Protein AF-A0A3M0WCK4-F1 (afdb_monomer_lite)

pLDDT: mean 85.68, std 11.2, range [49.41, 98.44]

Secondary structure (DSSP, 8-state):
-EEEE-SBTTTEE-HHHHHHHHHHHHHHHHS----HHHHHHHHHHTT---HHHHHHHHHHHHHT---HHHHHHHHTTTTTSHHHHHHHHHHTT-PPPPHHHHHHHHHHHHHHHGGG-EESS-HHHHHHHHTT-SEEEEE-SS-HHHHHHHHHHTT-GGG-SEEE-GGG-SSGGGSTTSSHHHHHHHHT----S-EEEEESSHHHHHHHHHHHHHHT--EEEEE---TT-TTS--HHHHHHHHHHHHHHTTSEEEEEEE-TTT-PEEEEEEE-TTHHHHHHHHHHHHHHHHHHHHHHHHHHS-EEE-TTS--EEEHHHHHHTTTB-TTT-PBPEE--THHHHHHHHHHHHHHHHHH-

Foldseek 3Di:
DEEEEECDLTFKDLVQLLLVLLQVLLCVFQVAGDPSVLLVCLCVVQVPPDSLLSSLLSNLVSNLPDDSVVSCVVCNVQSNDSVSSVVSCVVSVHDGDDSVVSVVSSVVSSVVRLLVMDTPDDPVRLVVVLVVDLFYEYEYAADPVSVLVNCLSRLPQARHAYYHYNVNQPDPVCHFLHLNSVVVVCVVDDDDDDAEYEEADPSVVNNQVNNCVVVVDDYHYDHSDDPPRPVVDCPVVVVVNVLVVCVVLVQKDWDWDADPPPGDIDIDIDGDPVSPVVSVLVVLVVVLVSLVVVLVCLVPWWWWADPVRSHIHTPVVCVVVVQADSNPRHRTDTDDCPVVSVVSVVVSVVSVVVSD

Structure (mmCIF, N/CA/C/O backbone):
data_AF-A0A3M0WCK4-F1
#
_entry.id   AF-A0A3M0WCK4-F1
#
loop_
_atom_site.group_PDB
_atom_site.id
_atom_site.type_symbol
_atom_site.label_atom_id
_atom_site.label_alt_id
_atom_site.label_comp_id
_atom_site.label_asym_id
_atom_site.label_entity_id
_atom_site.label_seq_id
_atom_site.pdbx_PDB_ins_code
_atom_site.Cartn_x
_atom_site.Cartn_y
_atom_site.Cartn_z
_atom_site.occupancy
_atom_site.B_iso_or_equiv
_atom_site.auth_seq_id
_atom_site.auth_comp_id
_atom_site.auth_asym_id
_atom_site.auth_atom_id
_atom_site.pdbx_PDB_model_num
ATOM 1 N N . MET A 1 1 ? 16.274 1.247 -17.340 1.00 82.00 1 MET A N 1
ATOM 2 C CA . MET A 1 1 ? 15.428 1.949 -16.363 1.00 82.00 1 MET A CA 1
ATOM 3 C C . MET A 1 1 ? 14.541 0.955 -15.642 1.00 82.00 1 MET A C 1
ATOM 5 O O . MET A 1 1 ? 13.709 0.320 -16.280 1.00 82.00 1 MET A O 1
ATOM 9 N N . VAL A 1 2 ? 14.704 0.857 -14.327 1.00 88.69 2 VAL A N 1
ATOM 10 C CA . VAL A 1 2 ? 13.846 0.047 -13.447 1.00 88.69 2 VAL A CA 1
ATOM 11 C C . VAL A 1 2 ? 12.933 0.981 -12.656 1.00 88.69 2 VAL A C 1
ATOM 13 O O . VAL A 1 2 ? 13.410 2.002 -12.159 1.00 88.69 2 VAL A O 1
ATOM 16 N N . VAL A 1 3 ? 11.647 0.657 -12.541 1.00 91.38 3 VAL A N 1
ATOM 17 C CA . VAL A 1 3 ? 10.696 1.407 -11.706 1.00 91.38 3 VAL A CA 1
ATOM 18 C C . VAL A 1 3 ? 9.999 0.437 -10.764 1.00 91.38 3 VAL A C 1
ATOM 20 O O . VAL A 1 3 ? 9.323 -0.480 -11.219 1.00 91.38 3 VAL A O 1
ATOM 23 N N . ILE A 1 4 ? 10.190 0.631 -9.465 1.00 95.81 4 ILE A N 1
ATOM 24 C CA . ILE A 1 4 ? 9.637 -0.207 -8.401 1.00 95.81 4 ILE A CA 1
ATOM 25 C C . ILE A 1 4 ? 8.592 0.610 -7.646 1.00 95.81 4 ILE A C 1
ATOM 27 O O . ILE A 1 4 ? 8.831 1.782 -7.358 1.00 95.81 4 ILE A O 1
ATOM 31 N N . PHE A 1 5 ? 7.461 -0.004 -7.330 1.00 96.50 5 PHE A N 1
ATOM 32 C CA . PHE A 1 5 ? 6.362 0.615 -6.599 1.00 96.50 5 PHE A CA 1
ATOM 33 C C . PHE A 1 5 ? 6.129 -0.105 -5.270 1.00 96.50 5 PHE A C 1
ATOM 35 O O . PHE A 1 5 ? 6.167 -1.337 -5.221 1.00 96.50 5 PHE A O 1
ATOM 42 N N . ASP A 1 6 ? 5.840 0.655 -4.217 1.00 96.88 6 ASP A N 1
ATOM 43 C CA . ASP A 1 6 ? 5.017 0.139 -3.126 1.00 96.88 6 ASP A CA 1
ATOM 44 C C . ASP A 1 6 ? 3.550 0.012 -3.570 1.00 96.88 6 ASP A C 1
ATOM 46 O O . ASP A 1 6 ? 3.159 0.516 -4.625 1.00 96.88 6 ASP A O 1
ATOM 50 N N . VAL A 1 7 ? 2.732 -0.681 -2.782 1.00 95.75 7 VAL A N 1
ATOM 51 C CA . VAL A 1 7 ? 1.304 -0.867 -3.054 1.00 95.75 7 VAL A CA 1
ATOM 52 C C . VAL A 1 7 ? 0.468 0.123 -2.262 1.00 95.75 7 VAL A C 1
ATOM 54 O O . VAL A 1 7 ? -0.228 0.936 -2.870 1.00 95.75 7 VAL A O 1
ATOM 57 N N . ASP A 1 8 ? 0.552 0.076 -0.937 1.00 91.81 8 ASP A N 1
ATOM 58 C CA . ASP A 1 8 ? -0.313 0.862 -0.059 1.00 91.81 8 ASP A CA 1
ATOM 59 C C . ASP A 1 8 ? 0.096 2.326 -0.091 1.00 91.81 8 ASP A C 1
ATOM 61 O O . ASP A 1 8 ? 1.276 2.642 -0.032 1.00 91.81 8 ASP A O 1
ATOM 65 N N . GLY A 1 9 ? -0.868 3.225 -0.301 1.00 82.12 9 GLY A N 1
ATOM 66 C CA . GLY A 1 9 ? -0.590 4.660 -0.416 1.00 82.12 9 GLY A CA 1
ATOM 67 C C . GLY A 1 9 ? 0.135 5.069 -1.707 1.00 82.12 9 GLY A C 1
ATOM 68 O O . GLY A 1 9 ? 0.352 6.261 -1.929 1.00 82.12 9 GLY A O 1
ATOM 69 N N . VAL A 1 10 ? 0.462 4.111 -2.587 1.00 87.19 10 VAL A N 1
ATOM 70 C CA . VAL A 1 10 ? 1.155 4.352 -3.861 1.00 87.19 10 VAL A CA 1
ATOM 71 C C . VAL A 1 10 ? 0.363 3.844 -5.060 1.00 87.19 10 VAL A C 1
ATOM 73 O O . VAL A 1 10 ? -0.026 4.647 -5.902 1.00 87.19 10 VAL A O 1
ATOM 76 N N . LEU A 1 11 ? 0.138 2.534 -5.183 1.00 87.12 11 LEU A N 1
ATOM 77 C CA . LEU A 1 11 ? -0.682 1.960 -6.259 1.00 87.12 11 LEU A CA 1
ATOM 78 C C . LEU A 1 11 ? -2.160 1.925 -5.879 1.00 87.12 11 LEU A C 1
ATOM 80 O O . LEU A 1 11 ? -3.017 2.119 -6.746 1.00 87.12 11 LEU A O 1
ATOM 84 N N . ILE A 1 12 ? -2.443 1.679 -4.600 1.00 91.56 12 ILE A N 1
ATOM 85 C CA . ILE A 1 12 ? -3.778 1.441 -4.067 1.00 91.56 12 ILE A CA 1
ATOM 86 C C . ILE A 1 12 ? -3.986 2.293 -2.813 1.00 91.56 12 ILE A C 1
ATOM 88 O O . ILE A 1 12 ? -3.174 2.283 -1.888 1.00 91.56 12 ILE A O 1
ATOM 92 N N . ASP A 1 13 ? -5.097 3.023 -2.782 1.00 84.62 13 ASP A N 1
ATOM 93 C CA . ASP A 1 13 ? -5.613 3.660 -1.578 1.00 84.62 13 ASP A CA 1
ATOM 94 C C . ASP A 1 13 ? -6.397 2.624 -0.764 1.00 84.62 13 ASP A C 1
ATOM 96 O O . ASP A 1 13 ? -7.466 2.156 -1.166 1.00 84.62 13 ASP A O 1
ATOM 100 N N . VAL A 1 14 ? -5.830 2.275 0.391 1.00 88.56 14 VAL A N 1
ATOM 101 C CA . VAL A 1 14 ? -6.376 1.305 1.349 1.00 88.56 14 VAL A CA 1
ATOM 102 C C . VAL A 1 14 ? -7.175 1.935 2.474 1.00 88.56 14 VAL A C 1
ATOM 104 O O . VAL A 1 14 ? -7.748 1.230 3.298 1.00 88.56 14 VAL A O 1
ATOM 107 N N . SER A 1 15 ? -7.240 3.263 2.548 1.00 84.31 15 SER A N 1
ATOM 108 C CA . SER A 1 15 ? -7.822 3.959 3.699 1.00 84.31 15 SER A CA 1
ATOM 109 C C . SER A 1 15 ? -9.234 3.458 4.021 1.00 84.31 15 SER A C 1
ATOM 111 O O . SER A 1 15 ? -9.560 3.159 5.169 1.00 84.31 15 SER A O 1
ATOM 113 N N . LYS A 1 16 ? -10.061 3.253 2.991 1.00 86.25 16 LYS A N 1
ATOM 114 C CA . LYS A 1 16 ? -11.429 2.748 3.136 1.00 86.25 16 LYS A CA 1
ATOM 115 C C . LYS A 1 16 ? -11.480 1.328 3.709 1.00 86.25 16 LYS A C 1
ATOM 117 O O . LYS A 1 16 ? -12.355 1.072 4.534 1.00 86.25 16 LYS A O 1
ATOM 122 N N . SER A 1 17 ? -10.585 0.412 3.335 1.00 91.94 17 SER A N 1
ATOM 123 C CA . SER A 1 17 ? -10.645 -0.957 3.868 1.00 91.94 17 SER A CA 1
ATOM 124 C C . SER A 1 17 ? -10.420 -0.977 5.384 1.00 91.94 17 SER A C 1
ATOM 126 O O . SER A 1 17 ? -11.185 -1.626 6.102 1.00 91.94 17 SER A O 1
ATOM 128 N N . TYR A 1 18 ? -9.501 -0.159 5.897 1.00 91.25 18 TYR A N 1
ATOM 129 C CA . TYR A 1 18 ? -9.287 0.014 7.339 1.00 91.25 18 TYR A CA 1
ATOM 130 C C . TYR A 1 18 ? -10.408 0.802 8.030 1.00 91.25 18 TYR A C 1
ATOM 132 O O . TYR A 1 18 ? -10.951 0.348 9.038 1.00 91.25 18 TYR A O 1
ATOM 140 N N . HIS A 1 19 ? -10.822 1.945 7.474 1.00 93.56 19 HIS A N 1
ATOM 141 C CA . HIS A 1 19 ? -11.833 2.812 8.090 1.00 93.56 19 HIS A CA 1
ATOM 142 C C . HIS A 1 19 ? -13.159 2.075 8.330 1.00 93.56 19 HIS A C 1
ATOM 144 O O . HIS A 1 19 ? -13.710 2.113 9.430 1.00 93.56 19 HIS A O 1
ATOM 150 N N . TYR A 1 20 ? -13.663 1.354 7.325 1.00 96.25 20 TYR A N 1
ATOM 151 C CA . TYR A 1 20 ? -14.909 0.600 7.476 1.00 96.25 20 TYR A CA 1
ATOM 152 C C . TYR A 1 20 ? -14.757 -0.602 8.422 1.00 96.25 20 TYR A C 1
ATOM 154 O O . TYR A 1 20 ? -15.718 -0.966 9.102 1.00 96.25 20 TYR A O 1
ATOM 162 N N . SER A 1 21 ? -13.558 -1.184 8.523 1.00 97.81 21 SER A N 1
ATOM 163 C CA . SER A 1 21 ? -13.271 -2.267 9.473 1.00 97.81 21 SER A CA 1
ATOM 164 C C . SER A 1 21 ? -13.287 -1.783 10.921 1.00 97.81 21 SER A C 1
ATOM 166 O O . SER A 1 21 ? -13.836 -2.480 11.774 1.00 97.81 21 SER A O 1
ATOM 168 N N . ILE A 1 22 ? -12.798 -0.565 11.192 1.00 97.94 22 ILE A N 1
ATOM 169 C CA . ILE A 1 22 ? -12.947 0.084 12.505 1.00 97.94 22 ILE A CA 1
ATOM 170 C C . ILE A 1 22 ? -14.434 0.210 12.853 1.00 97.94 22 ILE A C 1
ATOM 172 O O . ILE A 1 22 ? -14.857 -0.231 13.920 1.00 97.94 22 ILE A O 1
ATOM 176 N N . GLY A 1 23 ? -15.243 0.768 11.946 1.00 97.62 23 GLY A N 1
ATOM 177 C CA . GLY A 1 23 ? -16.680 0.962 12.173 1.00 97.62 23 GLY A CA 1
ATOM 178 C C . GLY A 1 23 ? -17.420 -0.338 12.502 1.00 97.62 23 GLY A C 1
ATOM 179 O O . GLY A 1 23 ? -18.147 -0.407 13.496 1.00 97.62 23 GLY A O 1
ATOM 180 N N . ASP A 1 24 ? -17.184 -1.391 11.716 1.00 98.12 24 ASP A N 1
ATOM 181 C CA . ASP A 1 24 ? -17.800 -2.702 11.942 1.00 98.12 24 ASP A CA 1
ATOM 182 C C . ASP A 1 24 ? -17.344 -3.339 13.262 1.00 98.12 24 ASP A C 1
ATOM 184 O O . ASP A 1 24 ? -18.158 -3.921 13.983 1.00 98.12 24 ASP A O 1
ATOM 188 N N . THR A 1 25 ? -16.058 -3.214 13.598 1.00 98.38 25 THR A N 1
ATOM 189 C CA . THR A 1 25 ? -15.474 -3.750 14.839 1.00 98.38 25 THR A CA 1
ATOM 190 C C . THR A 1 25 ? -16.055 -3.048 16.061 1.00 98.38 25 THR A C 1
ATOM 192 O O . THR A 1 25 ? -16.521 -3.704 16.996 1.00 98.38 25 THR A O 1
ATOM 195 N N . VAL A 1 26 ? -16.138 -1.716 16.026 1.00 98.31 26 VAL A N 1
ATOM 196 C CA . VAL A 1 26 ? -16.772 -0.926 17.087 1.00 98.31 26 VAL A CA 1
ATOM 197 C C . VAL A 1 26 ? -18.231 -1.332 17.253 1.00 98.31 26 VAL A C 1
ATOM 199 O O . VAL A 1 26 ? -18.652 -1.620 18.373 1.00 98.31 26 VAL A O 1
ATOM 202 N N . LYS A 1 27 ? -18.998 -1.437 16.162 1.00 98.25 27 LYS A N 1
ATOM 203 C CA . LYS A 1 27 ? -20.405 -1.862 16.210 1.00 98.25 27 LYS A CA 1
ATOM 204 C C . LYS A 1 27 ? -20.564 -3.261 16.808 1.00 98.25 27 LYS A C 1
ATOM 206 O O . LYS A 1 27 ? -21.444 -3.469 17.642 1.00 98.25 27 LYS A O 1
ATOM 211 N N . LYS A 1 28 ? -19.706 -4.210 16.423 1.00 98.12 28 LYS A N 1
ATOM 212 C CA . LYS A 1 28 ? -19.748 -5.601 16.897 1.00 98.12 28 LYS A CA 1
ATOM 213 C C . LYS A 1 28 ? -19.536 -5.719 18.406 1.00 98.12 28 LYS A C 1
ATOM 215 O O . LYS A 1 28 ? -20.296 -6.436 19.052 1.00 98.12 28 LYS A O 1
ATOM 220 N N . PHE A 1 29 ? -18.524 -5.046 18.952 1.00 98.00 29 PHE A N 1
ATOM 221 C CA . PHE A 1 29 ? -18.119 -5.218 20.354 1.00 98.00 29 PHE A CA 1
ATOM 222 C C . PHE A 1 29 ? -18.735 -4.199 21.318 1.00 98.00 29 PHE A C 1
ATOM 224 O O . PHE A 1 29 ? -18.802 -4.450 22.523 1.00 98.00 29 PHE A O 1
ATOM 231 N N . SER A 1 30 ? -19.220 -3.061 20.816 1.00 96.81 30 SER A N 1
ATOM 232 C CA . SER A 1 30 ? -19.989 -2.111 21.628 1.00 96.81 30 SER A CA 1
ATOM 233 C C . SER A 1 30 ? -21.496 -2.359 21.601 1.00 96.81 30 SER A C 1
ATOM 235 O O . SER A 1 30 ? -22.183 -1.955 22.533 1.00 96.81 30 SER A O 1
ATOM 237 N N . GLY A 1 31 ? -22.015 -2.996 20.544 1.00 96.75 31 GLY A N 1
ATOM 238 C CA . GLY A 1 31 ? -23.452 -3.075 20.276 1.00 96.75 31 GLY A CA 1
ATOM 239 C C . GLY A 1 31 ? -24.066 -1.748 19.810 1.00 96.75 31 GLY A C 1
ATOM 240 O O . GLY A 1 31 ? -25.273 -1.684 19.585 1.00 96.75 31 GLY A O 1
ATOM 241 N N . VAL A 1 32 ? -23.255 -0.697 19.649 1.00 94.69 32 VAL A N 1
ATOM 242 C CA . VAL A 1 32 ? -23.682 0.657 19.289 1.00 94.69 32 VAL A CA 1
ATOM 243 C C . VAL A 1 32 ? -23.036 1.053 17.968 1.00 94.69 32 VAL A C 1
ATOM 245 O O . VAL A 1 32 ? -21.822 0.979 17.789 1.00 94.69 32 VAL A O 1
ATOM 248 N N . GLU A 1 33 ? -23.854 1.502 17.024 1.00 95.44 33 GLU A N 1
ATOM 249 C CA . GLU A 1 33 ? -23.369 2.059 15.766 1.00 95.44 33 GLU A CA 1
ATOM 250 C C . GLU A 1 33 ? -23.035 3.542 15.954 1.00 95.44 33 GLU A C 1
ATOM 252 O O . GLU A 1 33 ? -23.889 4.341 16.340 1.00 95.44 33 GLU A O 1
ATOM 257 N N . LYS A 1 34 ? -21.773 3.899 15.706 1.00 95.62 34 LYS A N 1
ATOM 258 C CA . LYS A 1 34 ? -21.278 5.279 15.741 1.00 95.62 34 LYS A CA 1
ATOM 259 C C . LYS A 1 34 ? -20.985 5.774 14.324 1.00 95.62 34 LYS A C 1
ATOM 261 O O . LYS A 1 34 ? -20.556 4.966 13.497 1.00 95.62 34 LYS A O 1
ATOM 266 N N . PRO A 1 35 ? -21.186 7.072 14.029 1.00 97.00 35 PRO A N 1
ATOM 267 C CA . PRO A 1 35 ? -20.793 7.638 12.746 1.00 97.00 35 PRO A CA 1
ATOM 268 C C . PRO A 1 35 ? -19.305 7.409 12.483 1.00 97.00 35 PRO A C 1
ATOM 270 O O . PRO A 1 35 ? -18.464 7.628 13.359 1.00 97.00 35 PRO A O 1
ATOM 273 N N . LEU A 1 36 ? -18.975 6.983 11.264 1.00 93.75 36 LEU A N 1
ATOM 274 C CA . LEU A 1 36 ? -17.595 6.677 10.898 1.00 93.75 36 LEU A CA 1
ATOM 275 C C . LEU A 1 36 ? -16.694 7.914 11.024 1.00 93.75 36 LEU A C 1
ATOM 277 O O . LEU A 1 36 ? -15.552 7.784 11.456 1.00 93.75 36 LEU A O 1
ATOM 281 N N . GLU A 1 37 ? -17.205 9.113 10.724 1.00 94.00 37 GLU A N 1
ATOM 282 C CA . GLU A 1 37 ? -16.426 10.348 10.864 1.00 94.00 37 GLU A CA 1
ATOM 283 C C . GLU A 1 37 ? -15.972 10.598 12.308 1.00 94.00 37 GLU A C 1
ATOM 285 O O . GLU A 1 37 ? -14.848 11.047 12.515 1.00 94.00 37 GLU A O 1
ATOM 290 N N . GLU A 1 38 ? -16.794 10.264 13.308 1.00 97.44 38 GLU A N 1
ATOM 291 C CA . GLU A 1 38 ? -16.437 10.437 14.722 1.00 97.44 38 GLU A CA 1
ATOM 292 C C . GLU A 1 38 ? -15.334 9.457 15.146 1.00 97.44 38 GLU A C 1
ATOM 294 O O . GLU A 1 38 ? -14.394 9.832 15.846 1.00 97.44 38 GLU A O 1
ATOM 299 N N . LEU A 1 39 ? -15.414 8.202 14.690 1.00 97.19 39 LEU A N 1
ATOM 300 C CA . LEU A 1 39 ? -14.396 7.184 14.974 1.00 97.19 39 LEU A CA 1
ATOM 301 C C . LEU A 1 39 ? -13.047 7.551 14.344 1.00 97.19 39 LEU A C 1
ATOM 303 O O . LEU A 1 39 ? -11.997 7.425 14.978 1.00 97.19 39 LEU A O 1
ATOM 307 N N . LEU A 1 40 ? -13.079 8.052 13.109 1.00 91.69 40 LEU A N 1
ATOM 308 C CA . LEU A 1 40 ? -11.886 8.526 12.417 1.00 91.69 40 LEU A CA 1
ATOM 309 C C . LEU A 1 40 ? -11.327 9.804 13.051 1.00 91.69 40 LEU A C 1
ATOM 311 O O . LEU A 1 40 ? -10.111 9.927 13.188 1.00 91.69 40 LEU A O 1
ATOM 315 N N . ASP A 1 41 ? -12.181 10.723 13.504 1.00 93.81 41 ASP A N 1
ATOM 316 C CA . ASP A 1 41 ? -11.747 11.910 14.241 1.00 93.81 41 ASP A CA 1
ATOM 317 C C . ASP A 1 41 ? -10.995 11.539 15.528 1.00 93.81 41 ASP A C 1
ATOM 319 O O . ASP A 1 41 ? -9.960 12.142 15.814 1.00 93.81 41 ASP A O 1
ATOM 323 N N . ILE A 1 42 ? -11.441 10.511 16.261 1.00 95.06 42 ILE A N 1
ATOM 324 C CA . ILE A 1 42 ? -10.717 9.975 17.426 1.00 95.06 42 ILE A CA 1
ATOM 325 C C . ILE A 1 42 ? -9.344 9.442 17.002 1.00 95.06 42 ILE A C 1
ATOM 327 O O . ILE A 1 42 ? -8.331 9.859 17.571 1.00 95.06 42 ILE A O 1
ATOM 331 N N . LYS A 1 43 ? -9.291 8.569 15.984 1.00 92.75 43 LYS A N 1
ATOM 332 C CA . LYS A 1 43 ? -8.033 7.999 15.471 1.00 92.75 43 LYS A CA 1
ATOM 333 C C . LYS A 1 43 ? -7.030 9.096 15.103 1.00 92.75 43 LYS A C 1
ATOM 335 O O . LYS A 1 43 ? -5.891 9.077 15.574 1.00 92.75 43 LYS A O 1
ATOM 340 N N . PHE A 1 44 ? -7.450 10.063 14.289 1.00 87.56 44 PHE A N 1
ATOM 341 C CA . PHE A 1 44 ? -6.561 11.098 13.763 1.00 87.56 44 PHE A CA 1
ATOM 342 C C . PHE A 1 44 ? -6.206 12.164 14.800 1.00 87.56 44 PHE A C 1
ATOM 344 O O . PHE A 1 44 ? -5.045 12.559 14.886 1.00 87.56 44 PHE A O 1
ATOM 351 N N . SER A 1 45 ? -7.156 12.598 15.633 1.00 88.81 45 SER A N 1
ATOM 352 C CA . SER A 1 45 ? -6.896 13.621 16.659 1.00 88.81 45 SER A CA 1
ATOM 353 C C . SER A 1 45 ? -5.895 13.165 17.716 1.00 88.81 45 SER A C 1
ATOM 355 O O . SER A 1 45 ? -5.176 13.994 18.274 1.00 88.81 45 SER A O 1
ATOM 357 N N . PHE A 1 46 ? -5.853 11.863 18.001 1.00 91.88 46 PHE A N 1
ATOM 358 C CA . PHE A 1 46 ? -4.921 11.279 18.963 1.00 91.88 46 PHE A CA 1
ATOM 359 C C . PHE A 1 46 ? -3.714 10.597 18.317 1.00 91.88 46 PHE A C 1
ATOM 361 O O . PHE A 1 46 ? -2.860 10.085 19.036 1.00 91.88 46 PHE A O 1
ATOM 368 N N . ASN A 1 47 ? -3.609 10.626 16.984 1.00 86.56 47 ASN A N 1
ATOM 369 C CA . ASN A 1 47 ? -2.523 10.001 16.233 1.00 86.56 47 ASN A CA 1
ATOM 370 C C . ASN A 1 47 ? -2.336 8.509 16.595 1.00 86.56 47 ASN A C 1
ATOM 372 O O . ASN A 1 47 ? -1.216 8.037 16.814 1.00 86.56 47 ASN A O 1
ATOM 376 N N . ILE A 1 48 ? -3.453 7.780 16.695 1.00 88.88 48 ILE A N 1
ATOM 377 C CA . ILE A 1 48 ? -3.460 6.339 16.963 1.00 88.88 48 ILE A CA 1
ATOM 378 C C . ILE A 1 48 ? -3.081 5.621 15.664 1.00 88.88 48 ILE A C 1
ATOM 380 O O . ILE A 1 48 ? -3.860 5.575 14.712 1.00 88.88 48 ILE A O 1
ATOM 384 N N . ASN A 1 49 ? -1.859 5.090 15.616 1.00 81.44 49 ASN A N 1
ATOM 385 C CA . ASN A 1 49 ? -1.310 4.490 14.397 1.00 81.44 49 ASN A CA 1
ATOM 386 C C . ASN A 1 49 ? -1.889 3.097 14.104 1.00 81.44 49 ASN A C 1
ATOM 388 O O . ASN A 1 49 ? -2.035 2.743 12.940 1.00 81.44 49 ASN A O 1
ATOM 392 N N . ASN A 1 50 ? -2.216 2.318 15.139 1.00 90.12 50 ASN A N 1
ATOM 393 C CA . ASN A 1 50 ? -2.750 0.964 15.003 1.00 90.12 50 ASN A CA 1
ATOM 394 C C . ASN A 1 50 ? -4.288 0.993 14.906 1.00 90.12 50 ASN A C 1
ATOM 396 O O . ASN A 1 50 ? -4.960 1.520 15.793 1.00 90.12 50 ASN A O 1
ATOM 400 N N . ASP A 1 51 ? -4.856 0.427 13.840 1.00 93.69 51 ASP A N 1
ATOM 401 C CA . ASP A 1 51 ? -6.306 0.352 13.620 1.00 93.69 51 ASP A CA 1
ATOM 402 C C . ASP A 1 51 ? -7.049 -0.534 14.635 1.00 93.69 51 ASP A C 1
ATOM 404 O O . ASP A 1 51 ? -8.212 -0.266 14.955 1.00 93.69 51 ASP A O 1
ATOM 408 N N . TRP A 1 52 ? -6.383 -1.540 15.205 1.00 97.31 52 TRP A N 1
ATOM 409 C CA . TRP A 1 52 ? -6.938 -2.353 16.288 1.00 97.31 52 TRP A CA 1
ATOM 410 C C . TRP A 1 52 ? -7.086 -1.516 17.569 1.00 97.31 52 TRP A C 1
ATOM 412 O O . TRP A 1 52 ? -8.144 -1.510 18.199 1.00 97.31 52 TRP A O 1
ATOM 422 N N . ASP A 1 53 ? -6.078 -0.703 17.896 1.00 96.75 53 ASP A N 1
ATOM 423 C CA . ASP A 1 53 ? -6.119 0.213 19.044 1.00 96.75 53 ASP A CA 1
ATOM 424 C C . ASP A 1 53 ? -7.134 1.346 18.816 1.00 96.75 53 ASP A C 1
ATOM 426 O O . ASP A 1 53 ? -7.849 1.752 19.734 1.00 96.75 53 ASP A O 1
ATOM 430 N N . ALA A 1 54 ? -7.265 1.826 17.574 1.00 97.19 54 ALA A N 1
ATOM 431 C CA . ALA A 1 54 ? -8.314 2.774 17.200 1.00 97.19 54 ALA A CA 1
ATOM 432 C C . ALA A 1 54 ? -9.715 2.162 17.372 1.00 97.19 54 ALA A C 1
ATOM 434 O O . ALA A 1 54 ? -10.640 2.851 17.807 1.00 97.19 54 ALA A O 1
ATOM 435 N N . SER A 1 55 ? -9.866 0.863 17.098 1.00 98.25 55 SER A N 1
ATOM 436 C CA . SER A 1 55 ? -11.107 0.125 17.347 1.00 98.25 55 SER A CA 1
ATOM 437 C C . SER A 1 55 ? -11.403 0.012 18.845 1.00 98.25 55 SER A C 1
ATOM 439 O O . SER A 1 55 ? -12.541 0.246 19.246 1.00 98.25 55 SER A O 1
ATOM 441 N N . ILE A 1 56 ? -10.395 -0.235 19.693 1.00 98.38 56 ILE A N 1
ATOM 442 C CA . ILE A 1 56 ? -10.543 -0.176 21.160 1.00 98.38 56 ILE A CA 1
ATOM 443 C C . ILE A 1 56 ? -11.002 1.216 21.606 1.00 98.38 56 ILE A C 1
ATOM 445 O O . ILE A 1 56 ? -12.018 1.331 22.292 1.00 98.38 56 ILE A O 1
ATOM 449 N N . ALA A 1 57 ? -10.324 2.282 21.173 1.00 98.06 57 ALA A N 1
ATOM 450 C CA . ALA A 1 57 ? -10.720 3.654 21.495 1.00 98.06 57 ALA A CA 1
ATOM 451 C C . ALA A 1 57 ? -12.161 3.961 21.042 1.00 98.06 57 ALA A C 1
ATOM 453 O O . ALA A 1 57 ? -12.926 4.592 21.774 1.00 98.06 57 ALA A O 1
ATOM 454 N N . GLY A 1 58 ? -12.555 3.462 19.868 1.00 98.00 58 GLY A N 1
ATOM 455 C CA . GLY A 1 58 ? -13.916 3.560 19.349 1.00 98.00 58 GLY A CA 1
ATOM 456 C C . GLY A 1 58 ? -14.951 2.794 20.180 1.00 98.00 58 GLY A C 1
ATOM 457 O O . GLY A 1 58 ? -16.042 3.313 20.405 1.00 98.00 58 GLY A O 1
ATOM 458 N N . ILE A 1 59 ? -14.623 1.602 20.693 1.00 98.44 59 ILE A N 1
ATOM 459 C CA . ILE A 1 59 ? -15.499 0.827 21.592 1.00 98.44 59 ILE A CA 1
ATOM 460 C C . ILE A 1 59 ? -15.690 1.570 22.915 1.00 98.44 59 ILE A C 1
ATOM 462 O O . ILE A 1 59 ? -16.824 1.697 23.381 1.00 98.44 59 ILE A O 1
ATOM 466 N N . ILE A 1 60 ? -14.608 2.104 23.493 1.00 98.25 60 ILE A N 1
ATOM 467 C CA . ILE A 1 60 ? -14.672 2.925 24.709 1.00 98.25 60 ILE A CA 1
ATOM 468 C C . ILE A 1 60 ? -15.578 4.131 24.464 1.00 98.25 60 ILE A C 1
ATOM 470 O O . ILE A 1 60 ? -16.488 4.393 25.251 1.00 98.25 60 ILE A O 1
ATOM 474 N N . TYR A 1 61 ? -15.379 4.840 23.352 1.00 98.38 61 TYR A N 1
ATOM 475 C CA . TYR A 1 61 ? -16.229 5.964 22.981 1.00 98.38 61 TYR A CA 1
ATOM 476 C C . TYR A 1 61 ? -17.701 5.556 22.880 1.00 98.38 61 TYR A C 1
ATOM 478 O O . TYR A 1 61 ? -18.565 6.178 23.504 1.00 98.38 61 TYR A O 1
ATOM 486 N N . ALA A 1 62 ? -17.982 4.481 22.145 1.00 97.56 62 ALA A N 1
ATOM 487 C CA . ALA A 1 62 ? -19.326 3.979 21.913 1.00 97.56 62 ALA A CA 1
ATOM 488 C C . ALA A 1 62 ? -20.047 3.590 23.211 1.00 97.56 62 ALA A C 1
ATOM 490 O O . ALA A 1 62 ? -21.213 3.946 23.377 1.00 97.56 62 ALA A O 1
ATOM 491 N N . LYS A 1 63 ? -19.347 2.935 24.147 1.00 97.44 63 LYS A N 1
ATOM 492 C CA . LYS A 1 63 ? -19.897 2.513 25.445 1.00 97.44 63 LYS A CA 1
ATOM 493 C C . LYS A 1 63 ? -19.933 3.626 26.501 1.00 97.44 63 LYS A C 1
ATOM 495 O O . LYS A 1 63 ? -20.713 3.529 27.441 1.00 97.44 63 LYS A O 1
ATOM 500 N N . SER A 1 64 ? -19.151 4.698 26.348 1.00 95.19 64 SER A N 1
ATOM 501 C CA . SER A 1 64 ? -19.104 5.801 27.325 1.00 95.19 64 SER A CA 1
ATOM 502 C C . SER A 1 64 ? -20.386 6.642 27.402 1.00 95.19 64 SER A C 1
ATOM 504 O O . SER A 1 64 ? -20.561 7.399 28.353 1.00 95.19 64 SER A O 1
ATOM 506 N N . ASN A 1 65 ? -21.262 6.567 26.388 1.00 90.31 65 ASN A N 1
ATOM 507 C CA . ASN A 1 65 ? -22.431 7.445 26.212 1.00 90.31 65 ASN A CA 1
ATOM 508 C C . ASN A 1 65 ? -22.112 8.955 26.195 1.00 90.31 65 ASN A C 1
ATOM 510 O O . ASN A 1 65 ? -23.012 9.791 26.293 1.00 90.31 65 ASN A O 1
ATOM 514 N N . LEU A 1 66 ? -20.841 9.328 26.032 1.00 94.31 66 LEU A N 1
ATOM 515 C CA . LEU A 1 66 ? -20.423 10.715 25.898 1.00 94.31 66 LEU A CA 1
ATOM 516 C C . LEU A 1 66 ? -20.614 11.197 24.455 1.00 94.31 66 LEU A C 1
ATOM 518 O O . LEU A 1 66 ? -20.521 10.431 23.492 1.00 94.31 66 LEU A O 1
ATOM 522 N N . ASN A 1 67 ? -20.833 12.502 24.292 1.00 96.44 67 ASN A N 1
ATOM 523 C CA . ASN A 1 6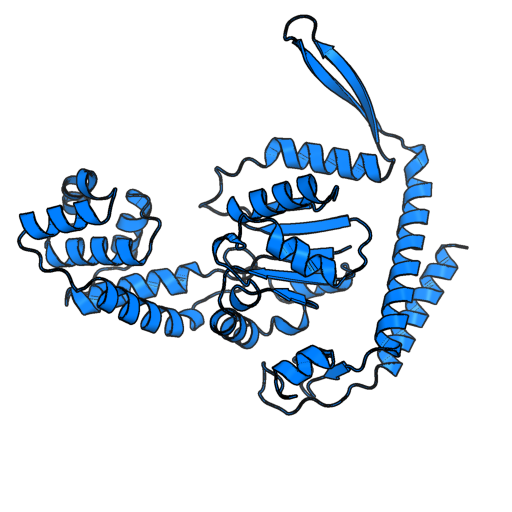7 ? -20.632 13.137 22.992 1.00 96.44 67 ASN A CA 1
ATOM 524 C C . ASN A 1 67 ? -19.129 13.191 22.656 1.00 96.44 67 ASN A C 1
ATOM 526 O O . ASN A 1 67 ? -18.278 13.062 23.542 1.00 96.44 67 ASN A O 1
ATOM 530 N N . LEU A 1 68 ? -18.808 13.374 21.374 1.00 96.44 68 LEU A N 1
ATOM 531 C CA . LEU A 1 68 ? -17.435 13.309 20.870 1.00 96.44 68 LEU A CA 1
ATOM 532 C C . LEU A 1 68 ? -16.485 14.291 21.580 1.00 96.44 68 LEU A C 1
ATOM 534 O O . LEU A 1 68 ? -15.390 13.904 21.984 1.00 96.44 68 LEU A O 1
ATOM 538 N N . GLU A 1 69 ? -16.900 15.543 21.789 1.00 96.69 69 GLU A N 1
ATOM 539 C CA . GLU A 1 69 ? -16.059 16.564 22.431 1.00 96.69 69 GLU A CA 1
ATOM 540 C C . GLU A 1 69 ? -15.716 16.208 23.883 1.00 96.69 69 GLU A C 1
ATOM 542 O O . GLU A 1 69 ? -14.547 16.250 24.285 1.00 96.69 69 GLU A O 1
ATOM 547 N N . ASN A 1 70 ? -16.722 15.813 24.667 1.00 97.12 70 ASN A N 1
ATOM 548 C CA . ASN A 1 70 ? -16.538 15.424 26.062 1.00 97.12 70 ASN A CA 1
ATOM 549 C C . ASN A 1 70 ? -15.696 14.154 26.180 1.00 97.12 70 ASN A C 1
ATOM 551 O O . ASN A 1 70 ? -14.806 14.094 27.031 1.00 97.12 70 ASN A O 1
ATOM 555 N N . PHE A 1 71 ? -15.929 13.173 25.302 1.00 97.81 71 PHE A N 1
ATOM 556 C CA . PHE A 1 71 ? -15.105 11.973 25.241 1.00 97.81 71 PHE A CA 1
ATOM 557 C C . PHE A 1 71 ? -13.643 12.326 24.986 1.00 97.81 71 PHE A C 1
ATOM 559 O O . PHE A 1 71 ? -12.780 11.963 25.782 1.00 97.81 71 PHE A O 1
ATOM 566 N N . LYS A 1 72 ? -13.356 13.104 23.935 1.00 97.62 72 LYS A N 1
ATOM 567 C CA . LYS A 1 72 ? -11.982 13.484 23.586 1.00 97.62 72 LYS A CA 1
ATOM 568 C C . LYS A 1 72 ? -11.280 14.208 24.731 1.00 97.62 72 LYS A C 1
ATOM 570 O O . LYS A 1 72 ? -10.101 13.963 24.979 1.00 97.62 72 LYS A O 1
ATOM 575 N N . LYS A 1 73 ? -11.991 15.076 25.454 1.00 97.00 73 LYS A N 1
ATOM 576 C CA . LYS A 1 73 ? -11.434 15.796 26.605 1.00 97.00 73 LYS A CA 1
ATOM 577 C C . LYS A 1 73 ? -10.983 14.849 27.720 1.00 97.00 73 LYS A C 1
ATOM 579 O O . LYS A 1 73 ? -9.894 15.043 28.253 1.00 97.00 73 LYS A O 1
ATOM 584 N N . LEU A 1 74 ? -11.795 13.847 28.057 1.00 96.81 74 LEU A N 1
ATOM 585 C CA . LEU A 1 74 ? -11.501 12.888 29.128 1.00 96.81 74 LEU A CA 1
ATOM 586 C C . LEU A 1 74 ? -10.501 11.809 28.692 1.00 96.81 74 LEU A C 1
ATOM 588 O O . LEU A 1 74 ? -9.643 11.404 29.472 1.00 96.81 74 LEU A O 1
ATOM 592 N N . PHE A 1 75 ? -10.582 11.371 27.437 1.00 97.00 75 PHE A N 1
ATOM 593 C CA . PHE A 1 75 ? -9.766 10.289 26.894 1.00 97.00 75 PHE A CA 1
ATOM 594 C C . PHE A 1 75 ? -8.333 10.718 26.545 1.00 97.00 75 PHE A C 1
ATOM 596 O O . PHE A 1 75 ? -7.435 9.881 26.469 1.00 97.00 75 PHE A O 1
ATOM 603 N N . LYS A 1 76 ? -8.078 12.023 26.369 1.00 96.06 76 LYS A N 1
ATOM 604 C CA . LYS A 1 76 ? -6.790 12.566 25.902 1.00 96.06 76 LYS A CA 1
ATOM 605 C C . LYS A 1 76 ? -5.569 11.997 26.629 1.00 96.06 76 LYS A C 1
ATOM 607 O O . LYS A 1 76 ? -4.607 11.608 25.972 1.00 96.06 76 LYS A O 1
ATOM 612 N N . GLU A 1 77 ? -5.600 11.920 27.957 1.00 94.38 77 GLU A N 1
ATOM 613 C CA . GLU A 1 77 ? -4.462 11.442 28.764 1.00 94.38 77 GLU A CA 1
ATOM 614 C C . GLU A 1 77 ? -4.212 9.928 28.652 1.00 94.38 77 GLU A C 1
ATOM 616 O O . GLU A 1 77 ? -3.116 9.447 28.965 1.00 94.38 77 GLU A O 1
ATOM 621 N N . PHE A 1 78 ? -5.215 9.192 28.169 1.00 96.19 78 PHE A N 1
ATOM 622 C CA . PHE A 1 78 ? -5.219 7.738 28.036 1.00 96.19 78 PHE A CA 1
ATOM 623 C C . PHE A 1 78 ? -4.988 7.263 26.598 1.00 96.19 78 PHE A C 1
ATOM 625 O O . PHE A 1 78 ? -4.657 6.106 26.377 1.00 96.19 78 PHE A O 1
ATOM 632 N N . SER A 1 79 ? -5.105 8.164 25.624 1.00 92.31 79 SER A N 1
ATOM 633 C CA . SER A 1 79 ? -5.043 7.853 24.191 1.00 92.31 79 SER A CA 1
ATOM 634 C C . SER A 1 79 ? -3.677 7.391 23.662 1.00 92.31 79 SER A C 1
ATOM 636 O O . SER A 1 79 ? -3.580 6.969 22.514 1.00 92.31 79 SER A O 1
ATOM 638 N N . ASN A 1 80 ? -2.611 7.483 24.462 1.00 90.88 80 ASN A N 1
ATOM 639 C CA . ASN A 1 80 ? -1.240 7.346 23.967 1.00 90.88 80 ASN A CA 1
ATOM 640 C C . ASN A 1 80 ? -0.643 5.930 24.051 1.00 90.88 80 ASN A C 1
ATOM 642 O O . ASN A 1 80 ? 0.455 5.719 23.539 1.00 90.88 80 ASN A O 1
ATOM 646 N N . SER A 1 81 ? -1.320 4.981 24.697 1.00 94.38 81 SER A N 1
ATOM 647 C CA . SER A 1 81 ? -0.944 3.566 24.684 1.00 94.38 81 SER A CA 1
ATOM 648 C C . SER A 1 81 ? -2.148 2.684 24.983 1.00 94.38 81 SER A C 1
ATOM 650 O O . SER A 1 81 ? -3.048 3.095 25.717 1.00 94.38 81 SER A O 1
ATOM 652 N N . LEU A 1 82 ? -2.129 1.456 24.466 1.00 94.06 82 LEU A N 1
ATOM 653 C CA . LEU A 1 82 ? -3.189 0.475 24.677 1.00 94.06 82 LEU A CA 1
ATOM 654 C C . LEU A 1 82 ? -3.476 0.252 26.171 1.00 94.06 82 LEU A C 1
ATOM 656 O O . LEU A 1 82 ? -4.620 0.386 26.594 1.00 94.06 82 LEU A O 1
ATOM 660 N N . ASP A 1 83 ? -2.442 0.046 26.994 1.00 95.75 83 ASP A N 1
ATOM 661 C CA . ASP A 1 83 ? -2.587 -0.156 28.446 1.00 95.75 83 ASP A CA 1
ATOM 662 C C . ASP A 1 83 ? -3.400 0.952 29.123 1.00 95.75 83 ASP A C 1
ATOM 664 O O . ASP A 1 83 ? -4.254 0.698 29.972 1.00 95.75 83 ASP A O 1
ATOM 668 N N . LYS A 1 84 ? -3.174 2.211 28.732 1.00 96.75 84 LYS A N 1
ATOM 669 C CA . LYS A 1 84 ? -3.931 3.324 29.300 1.00 96.75 84 LYS A CA 1
ATOM 670 C C . LYS A 1 84 ? -5.369 3.362 28.810 1.00 96.75 84 LYS A C 1
ATOM 672 O O . LYS A 1 84 ? -6.239 3.762 29.582 1.00 96.75 84 LYS A O 1
ATOM 677 N N . MET A 1 85 ? -5.634 2.944 27.576 1.00 97.25 85 MET A N 1
ATOM 678 C CA . MET A 1 85 ? -7.005 2.799 27.085 1.00 97.25 85 MET A CA 1
ATOM 679 C C . MET A 1 85 ? -7.773 1.779 27.934 1.00 97.25 85 MET A C 1
ATOM 681 O O . MET A 1 85 ? -8.893 2.069 28.351 1.00 97.25 85 MET A O 1
ATOM 685 N N . TYR A 1 86 ? -7.149 0.651 28.288 1.00 97.06 86 TYR A N 1
ATOM 686 C CA . TYR A 1 86 ? -7.738 -0.335 29.203 1.00 97.06 86 TYR A CA 1
ATOM 687 C C . TYR A 1 86 ? -7.956 0.230 30.614 1.00 97.06 86 TYR A C 1
ATOM 689 O O . TYR A 1 86 ? -9.037 0.056 31.170 1.00 97.06 86 TYR A O 1
ATOM 697 N N . ILE A 1 87 ? -7.000 0.992 31.164 1.00 97.00 87 ILE A N 1
ATOM 698 C CA . ILE A 1 87 ? -7.179 1.682 32.459 1.00 97.00 87 ILE A CA 1
ATOM 699 C C . ILE A 1 87 ? -8.370 2.652 32.413 1.00 97.00 87 ILE A C 1
ATOM 701 O O . ILE A 1 87 ? -9.124 2.765 33.379 1.00 97.00 87 ILE A O 1
ATOM 705 N N . PHE A 1 88 ? -8.546 3.390 31.313 1.00 97.19 88 PHE A N 1
ATOM 706 C CA . PHE A 1 88 ? -9.701 4.273 31.155 1.00 97.19 88 PHE A CA 1
ATOM 707 C C . PHE A 1 88 ? -11.006 3.478 31.118 1.00 97.19 88 PHE A C 1
ATOM 709 O O . PHE A 1 88 ? -11.975 3.884 31.758 1.00 97.19 88 PHE A O 1
ATOM 716 N N . ALA A 1 89 ? -11.032 2.366 30.384 1.00 97.31 89 ALA A N 1
ATOM 717 C CA . ALA A 1 89 ? -12.204 1.510 30.291 1.00 97.31 89 ALA A CA 1
ATOM 718 C C . ALA A 1 89 ? -12.603 0.961 31.670 1.00 97.31 89 ALA A C 1
ATOM 720 O O . ALA A 1 89 ? -13.747 1.139 32.077 1.00 97.31 89 ALA A O 1
ATOM 721 N N . GLU A 1 90 ? -11.645 0.434 32.437 1.00 96.69 90 GLU A N 1
ATOM 722 C CA . GLU A 1 90 ? -11.867 -0.067 33.800 1.00 96.69 90 GLU A CA 1
ATOM 723 C C . GLU A 1 90 ? -12.424 1.022 34.731 1.00 96.69 90 GLU A C 1
ATOM 725 O O . GLU A 1 90 ? -13.434 0.815 35.401 1.00 96.69 90 GLU A O 1
ATOM 730 N N . LYS A 1 91 ? -11.833 2.226 34.714 1.00 96.12 91 LYS A N 1
ATOM 731 C CA . LYS A 1 91 ? -12.296 3.369 35.526 1.00 96.12 91 LYS A CA 1
ATOM 732 C C . LYS A 1 91 ? -13.722 3.820 35.224 1.00 96.12 91 LYS A C 1
ATOM 734 O O . LYS A 1 91 ? -14.331 4.472 36.067 1.00 96.12 91 LYS A O 1
ATOM 739 N N . ASN A 1 92 ? -14.212 3.547 34.019 1.00 95.50 92 ASN A N 1
ATOM 740 C CA . ASN A 1 92 ? -15.555 3.912 33.580 1.00 95.50 92 ASN A CA 1
ATOM 741 C C . ASN A 1 92 ? -16.485 2.692 33.504 1.00 95.50 92 ASN A C 1
ATOM 743 O O . ASN A 1 92 ? -17.550 2.798 32.902 1.00 95.50 92 ASN A O 1
ATOM 747 N N . GLU A 1 93 ? -16.084 1.553 34.083 1.00 96.62 93 GLU A N 1
ATOM 748 C CA . GLU A 1 93 ? -16.861 0.305 34.091 1.00 96.62 93 GLU A CA 1
ATOM 749 C C . GLU A 1 93 ? -17.242 -0.171 32.672 1.00 96.62 93 GLU A C 1
ATOM 751 O O . GLU A 1 93 ? -18.298 -0.756 32.435 1.00 96.62 93 GLU A O 1
ATOM 756 N N . ILE A 1 94 ? -16.365 0.091 31.697 1.00 97.06 94 ILE A N 1
ATOM 757 C CA . ILE A 1 94 ? -16.528 -0.308 30.301 1.00 97.06 94 ILE A CA 1
ATOM 758 C C . ILE A 1 94 ? -15.824 -1.645 30.081 1.00 97.06 94 ILE A C 1
ATOM 760 O O . ILE A 1 94 ? -14.599 -1.734 30.099 1.00 97.06 94 ILE A O 1
ATOM 764 N N . GLU A 1 95 ? -16.606 -2.679 29.789 1.00 95.31 95 GLU A N 1
ATOM 765 C CA . GLU A 1 95 ? -16.076 -3.982 29.392 1.00 95.31 95 GLU A CA 1
ATOM 766 C C . GLU A 1 95 ? -15.541 -3.941 27.950 1.00 95.31 95 GLU A C 1
ATOM 768 O O . GLU A 1 95 ? -16.264 -3.570 27.014 1.00 95.31 95 GLU A O 1
ATOM 773 N N . LEU A 1 96 ? -14.281 -4.336 27.768 1.00 96.75 96 LEU A N 1
ATOM 774 C CA . LEU A 1 96 ? -13.620 -4.460 26.468 1.00 96.75 96 LEU A CA 1
ATOM 775 C C . LEU A 1 96 ? -13.518 -5.931 26.046 1.00 96.75 96 LEU A C 1
ATOM 777 O O . LEU A 1 96 ? -13.454 -6.804 26.910 1.00 96.75 96 LEU A O 1
ATOM 781 N N . PRO A 1 97 ? -13.506 -6.218 24.732 1.00 95.94 97 PRO A N 1
ATOM 782 C CA . PRO A 1 97 ? -13.282 -7.575 24.256 1.00 95.94 97 PRO A CA 1
ATOM 783 C C . PRO A 1 97 ? -11.852 -8.041 24.527 1.00 95.94 97 PRO A C 1
ATOM 785 O O . PRO A 1 97 ? -10.944 -7.233 24.727 1.00 95.94 97 PRO A O 1
ATOM 788 N N . VAL A 1 98 ? -11.652 -9.356 24.450 1.00 96.25 98 VAL A N 1
ATOM 789 C CA . VAL A 1 98 ? -10.314 -9.943 24.347 1.00 96.25 98 VAL A CA 1
ATOM 790 C C . VAL A 1 98 ? -9.643 -9.398 23.082 1.00 96.25 98 VAL A C 1
ATOM 792 O O . VAL A 1 98 ? -10.264 -9.352 22.017 1.00 96.25 98 VAL A O 1
ATOM 795 N N . TYR A 1 99 ? -8.392 -8.949 23.198 1.00 95.56 99 TYR A N 1
ATOM 796 C CA . TYR A 1 99 ? -7.709 -8.252 22.106 1.00 95.56 99 TYR A CA 1
ATOM 797 C C . TYR A 1 99 ? -7.549 -9.147 20.875 1.00 95.56 99 TYR A C 1
ATOM 799 O O . TYR A 1 99 ? -7.810 -8.704 19.762 1.00 95.56 99 TYR A O 1
ATOM 807 N N . GLU A 1 100 ? -7.212 -10.421 21.070 1.00 96.31 100 GLU A N 1
ATOM 808 C CA . GLU A 1 100 ? -7.090 -11.399 19.989 1.00 96.31 100 GLU A CA 1
ATOM 809 C C . GLU A 1 100 ? -8.414 -11.584 19.230 1.00 96.31 100 GLU A C 1
ATOM 811 O O . GLU A 1 100 ? -8.423 -11.561 18.002 1.00 96.31 100 GLU A O 1
ATOM 816 N N . GLU A 1 101 ? -9.549 -11.668 19.933 1.00 97.31 101 GLU A N 1
ATOM 817 C CA . GLU A 1 101 ? -10.869 -11.772 19.290 1.00 97.31 101 GLU A CA 1
ATOM 818 C C . GLU A 1 101 ? -11.223 -10.512 18.491 1.00 97.31 101 GLU A C 1
ATOM 820 O O . GLU A 1 101 ? -11.870 -10.589 17.440 1.00 97.31 101 GLU A O 1
ATOM 825 N N . LEU A 1 102 ? -10.806 -9.340 18.984 1.00 97.88 102 LEU A N 1
ATOM 826 C CA . LEU A 1 102 ? -10.964 -8.083 18.264 1.00 97.88 102 LEU A CA 1
ATOM 827 C C . LEU A 1 102 ? -10.150 -8.086 16.976 1.00 97.88 102 LEU A C 1
ATOM 829 O O . LEU A 1 102 ? -10.694 -7.716 15.936 1.00 97.88 102 LEU A O 1
ATOM 833 N N . VAL A 1 103 ? -8.882 -8.499 17.042 1.00 97.44 103 VAL A N 1
ATOM 834 C CA . VAL A 1 103 ? -7.994 -8.584 15.878 1.00 97.44 103 VAL A CA 1
ATOM 835 C C . VAL A 1 103 ? -8.573 -9.553 14.851 1.00 97.44 103 VAL A C 1
ATOM 837 O O . VAL A 1 103 ? -8.776 -9.163 13.704 1.00 97.44 103 VAL A O 1
ATOM 840 N N . ASP A 1 104 ? -8.957 -10.763 15.258 1.00 97.25 104 ASP A N 1
ATOM 841 C CA . ASP A 1 104 ? -9.539 -11.764 14.357 1.00 97.25 104 ASP A CA 1
ATOM 842 C C . ASP A 1 104 ? -10.801 -11.244 13.652 1.00 97.25 104 ASP A C 1
ATOM 844 O O . ASP A 1 104 ? -10.977 -11.401 12.435 1.00 97.25 104 ASP A O 1
ATOM 848 N N . PHE A 1 105 ? -11.689 -10.580 14.398 1.00 98.00 105 PHE A N 1
ATOM 849 C CA . PHE A 1 105 ? -12.881 -9.981 13.812 1.00 98.00 105 PHE A CA 1
ATOM 850 C C . PHE A 1 105 ? -12.527 -8.833 12.864 1.00 98.00 105 PHE A C 1
ATOM 852 O O . PHE A 1 105 ? -13.062 -8.786 11.752 1.00 98.00 105 PHE A O 1
ATOM 859 N N . PHE A 1 106 ? -11.625 -7.936 13.267 1.00 98.00 106 PHE A N 1
ATOM 860 C CA . PHE A 1 106 ? -11.172 -6.817 12.447 1.00 98.00 106 PHE A CA 1
ATOM 861 C C . PHE A 1 106 ? -10.607 -7.311 11.114 1.00 98.00 106 PHE A C 1
ATOM 863 O O . PHE A 1 106 ? -11.060 -6.867 10.060 1.00 98.00 106 PHE A O 1
ATOM 870 N N . GLU A 1 107 ? -9.699 -8.286 11.145 1.00 94.88 107 GLU A N 1
ATOM 871 C CA . GLU A 1 107 ? -9.082 -8.868 9.951 1.00 94.88 107 GLU A CA 1
ATOM 872 C C . GLU A 1 107 ? -10.124 -9.519 9.031 1.00 94.88 107 GLU A C 1
ATOM 874 O O . GLU A 1 107 ? -10.078 -9.374 7.805 1.00 94.88 107 GLU A O 1
ATOM 879 N N . SER A 1 108 ? -11.143 -10.173 9.601 1.00 95.94 108 SER A N 1
ATOM 880 C CA . SER A 1 108 ? -12.255 -10.721 8.814 1.00 95.94 108 SER A CA 1
ATOM 881 C C . SER A 1 108 ? -13.041 -9.634 8.063 1.00 95.94 108 SER A C 1
ATOM 883 O O . SER A 1 108 ? -13.471 -9.845 6.924 1.00 95.94 108 SER A O 1
ATOM 885 N N . ARG A 1 109 ? -13.213 -8.452 8.673 1.00 96.94 109 ARG A N 1
ATOM 886 C CA . ARG A 1 109 ? -13.892 -7.301 8.062 1.00 96.94 109 ARG A CA 1
ATOM 887 C C . ARG A 1 109 ? -13.003 -6.600 7.049 1.00 96.94 109 ARG A C 1
ATOM 889 O O . ARG A 1 109 ? -13.487 -6.292 5.958 1.00 96.94 109 ARG A O 1
ATOM 896 N N . TYR A 1 110 ? -11.719 -6.449 7.353 1.00 94.19 110 TYR A N 1
ATOM 897 C CA . TYR A 1 110 ? -10.719 -5.908 6.441 1.00 94.19 110 TYR A CA 1
ATOM 898 C C . TYR A 1 110 ? -10.720 -6.680 5.124 1.00 94.19 110 TYR A C 1
ATOM 900 O O . TYR A 1 110 ? -10.926 -6.082 4.065 1.00 94.19 110 TYR A O 1
ATOM 908 N N . ARG A 1 111 ? -10.661 -8.019 5.178 1.00 93.25 111 ARG A N 1
ATOM 909 C CA . ARG A 1 111 ? -10.683 -8.876 3.979 1.00 93.25 111 ARG A CA 1
ATOM 910 C C . ARG A 1 111 ? -11.890 -8.635 3.070 1.00 93.25 111 ARG A C 1
ATOM 912 O O . ARG A 1 111 ? -11.749 -8.763 1.852 1.00 93.25 111 ARG A O 1
ATOM 919 N N . ILE A 1 112 ? -13.047 -8.299 3.645 1.00 94.25 112 ILE A N 1
ATOM 920 C CA . ILE A 1 112 ? -14.286 -7.975 2.920 1.00 94.25 112 ILE A CA 1
ATOM 921 C C . ILE A 1 112 ? -14.219 -6.554 2.351 1.00 94.25 112 ILE A C 1
ATOM 923 O O . ILE A 1 112 ? -14.573 -6.326 1.192 1.00 94.25 112 ILE A O 1
ATOM 927 N N . HIS A 1 113 ? -13.747 -5.596 3.148 1.00 94.62 113 HIS A N 1
ATOM 928 C CA . HIS A 1 113 ? -13.669 -4.191 2.757 1.00 94.62 113 HIS A CA 1
ATOM 929 C C . HIS A 1 113 ? -12.523 -3.869 1.802 1.00 94.62 113 HIS A C 1
ATOM 931 O O . HIS A 1 113 ? -12.536 -2.774 1.247 1.00 94.62 113 HIS A O 1
ATOM 937 N N . ARG A 1 114 ? -11.615 -4.808 1.501 1.00 93.06 114 ARG A N 1
ATOM 938 C CA . ARG A 1 114 ? -10.673 -4.694 0.366 1.00 93.06 114 ARG A CA 1
ATOM 939 C C . ARG A 1 114 ? -11.378 -4.361 -0.961 1.00 93.06 114 ARG A C 1
ATOM 941 O O . ARG A 1 114 ? -10.800 -3.722 -1.828 1.00 93.06 114 ARG A O 1
ATOM 948 N N . LEU A 1 115 ? -12.662 -4.714 -1.115 1.00 92.56 115 LEU A N 1
ATOM 949 C CA . LEU A 1 115 ? -13.498 -4.304 -2.261 1.00 92.56 115 LEU A CA 1
ATOM 950 C C . LEU A 1 115 ? -13.762 -2.788 -2.353 1.00 92.56 115 LEU A C 1
ATOM 952 O O . LEU A 1 115 ? -14.292 -2.324 -3.359 1.00 92.56 115 LEU A O 1
ATOM 956 N N . LYS A 1 116 ? -13.473 -2.029 -1.293 1.00 90.25 116 LYS A N 1
ATOM 957 C CA . LYS A 1 116 ? -13.623 -0.568 -1.229 1.00 90.25 116 LYS A CA 1
ATOM 958 C C . LYS A 1 116 ? -12.312 0.175 -1.486 1.00 90.25 116 LYS A C 1
ATOM 960 O O . LYS A 1 116 ? -12.313 1.402 -1.413 1.00 90.25 116 LYS A O 1
ATOM 965 N N . GLU A 1 117 ? -11.217 -0.547 -1.708 1.00 91.19 117 GLU A N 1
ATOM 966 C CA . GLU A 1 117 ? -9.939 0.046 -2.096 1.00 91.19 117 GLU A CA 1
ATOM 967 C C . GLU A 1 117 ? -10.070 0.727 -3.461 1.00 91.19 117 GLU A C 1
ATOM 969 O O . GLU A 1 117 ? -10.984 0.436 -4.237 1.00 91.19 117 GLU A O 1
ATOM 974 N N . GLU A 1 118 ? -9.170 1.659 -3.760 1.00 85.81 118 GLU A N 1
ATOM 975 C CA . GLU A 1 118 ? -9.209 2.418 -5.011 1.00 85.81 118 GLU A CA 1
ATOM 976 C C . GLU A 1 118 ? -7.819 2.506 -5.636 1.00 85.81 118 GLU A C 1
ATOM 978 O O . GLU A 1 118 ? -6.815 2.665 -4.947 1.00 85.81 118 GLU A O 1
ATOM 983 N N . MET A 1 119 ? -7.739 2.414 -6.965 1.00 87.12 119 MET A N 1
ATOM 984 C CA . MET A 1 119 ? -6.475 2.634 -7.668 1.00 87.12 119 MET A CA 1
ATOM 985 C C . MET A 1 119 ? -6.079 4.107 -7.601 1.00 87.12 119 MET A C 1
ATOM 987 O O . MET A 1 119 ? -6.837 4.978 -8.025 1.00 87.12 119 MET A O 1
ATOM 991 N N . ILE A 1 120 ? -4.847 4.368 -7.170 1.00 79.88 120 ILE A N 1
ATOM 992 C CA . ILE A 1 120 ? -4.255 5.711 -7.198 1.00 79.88 120 ILE A CA 1
ATOM 993 C C . ILE A 1 120 ? -3.793 6.052 -8.616 1.00 79.88 120 ILE A C 1
ATOM 995 O O . ILE A 1 120 ? -3.998 7.165 -9.099 1.00 79.88 120 ILE A O 1
ATOM 999 N N . PHE A 1 121 ? -3.189 5.085 -9.312 1.00 74.81 121 PHE A N 1
ATOM 1000 C CA . PHE A 1 121 ? -2.751 5.255 -10.693 1.00 74.81 121 PHE A CA 1
ATOM 1001 C C . PHE A 1 121 ? -3.766 4.670 -11.668 1.00 74.81 121 PHE A C 1
ATOM 1003 O O . PHE A 1 121 ? -3.925 3.453 -11.701 1.00 74.81 121 PHE A O 1
ATOM 1010 N N . PRO A 1 122 ? -4.380 5.483 -12.541 1.00 76.81 122 PRO A N 1
ATOM 1011 C CA . PRO A 1 122 ? -5.188 4.972 -13.636 1.00 76.81 122 PRO A CA 1
ATOM 1012 C C . PRO A 1 122 ? -4.397 4.050 -14.580 1.00 76.81 122 PRO A C 1
ATOM 1014 O O . PRO A 1 122 ? -3.187 4.200 -14.783 1.00 76.81 122 PRO A O 1
ATOM 1017 N N . HIS A 1 123 ? -5.105 3.113 -15.213 1.00 84.56 123 HIS A N 1
ATOM 1018 C CA . HIS A 1 123 ? -4.524 2.124 -16.125 1.00 84.56 123 HIS A CA 1
ATOM 1019 C C . HIS A 1 123 ? -3.711 2.728 -17.282 1.00 84.56 123 HIS A C 1
ATOM 1021 O O . HIS A 1 123 ? -2.684 2.166 -17.667 1.00 84.56 123 HIS A O 1
ATOM 1027 N N . ASP A 1 124 ? -4.139 3.861 -17.840 1.00 67.56 124 ASP A N 1
ATOM 1028 C CA . ASP A 1 124 ? -3.435 4.544 -18.929 1.00 67.56 124 ASP A CA 1
ATOM 1029 C C . ASP A 1 124 ? -2.088 5.122 -18.465 1.00 67.56 124 ASP A C 1
ATOM 1031 O O . ASP A 1 124 ? -1.106 5.110 -19.215 1.00 67.56 124 ASP A O 1
ATOM 1035 N N . VAL A 1 125 ? -2.003 5.572 -17.210 1.00 74.06 125 VAL A N 1
ATOM 1036 C CA . VAL A 1 125 ? -0.754 6.046 -16.609 1.00 74.06 125 VAL A CA 1
ATOM 1037 C C . VAL A 1 125 ? 0.216 4.882 -16.420 1.00 74.06 125 VAL A C 1
ATOM 1039 O O . VAL A 1 125 ? 1.360 4.976 -16.875 1.00 74.06 125 VAL A O 1
ATOM 1042 N N . LEU A 1 126 ? -0.238 3.765 -15.842 1.00 81.19 126 LEU A N 1
ATOM 1043 C CA . LEU A 1 126 ? 0.584 2.558 -15.679 1.00 81.19 126 LEU A CA 1
ATOM 1044 C C . LEU A 1 126 ? 1.064 2.008 -17.029 1.00 81.19 126 LEU A C 1
ATOM 1046 O O . LEU A 1 126 ? 2.233 1.653 -17.168 1.00 81.19 126 LEU A O 1
ATOM 1050 N N . GLU A 1 127 ? 0.217 2.031 -18.061 1.00 79.69 127 GLU A N 1
ATOM 1051 C CA . GLU A 1 127 ? 0.601 1.616 -19.414 1.00 79.69 127 GLU A CA 1
ATOM 1052 C C . GLU A 1 127 ? 1.669 2.537 -20.034 1.00 79.69 127 GLU A C 1
ATOM 1054 O O . GLU A 1 127 ? 2.578 2.093 -20.742 1.00 79.69 127 GLU A O 1
ATOM 1059 N N . ARG A 1 128 ? 1.598 3.847 -19.780 1.00 73.44 128 ARG A N 1
ATOM 1060 C CA . ARG A 1 128 ? 2.633 4.791 -20.231 1.00 73.44 128 ARG A CA 1
ATOM 1061 C C . ARG A 1 128 ? 3.956 4.582 -19.501 1.00 73.44 128 ARG A C 1
ATOM 1063 O O . ARG A 1 128 ? 5.005 4.780 -20.116 1.00 73.44 128 ARG A O 1
ATOM 1070 N N . ILE A 1 129 ? 3.918 4.212 -18.222 1.00 77.81 129 ILE A N 1
ATOM 1071 C CA . ILE A 1 129 ? 5.118 3.907 -17.436 1.00 77.81 129 ILE A CA 1
ATOM 1072 C C . ILE A 1 129 ? 5.736 2.589 -17.915 1.00 77.81 129 ILE A C 1
ATOM 1074 O O . ILE A 1 129 ? 6.933 2.565 -18.207 1.00 77.81 129 ILE A O 1
ATOM 1078 N N . SER A 1 130 ? 4.930 1.542 -18.113 1.00 80.25 130 SER A N 1
ATOM 1079 C CA . SER A 1 130 ? 5.405 0.232 -18.582 1.00 80.25 130 SER A CA 1
ATOM 1080 C C . SER A 1 130 ? 6.036 0.278 -19.978 1.00 80.25 130 SER A C 1
ATOM 1082 O O . SER A 1 130 ? 6.977 -0.455 -20.261 1.00 80.25 130 SER A O 1
ATOM 1084 N N . LYS A 1 131 ? 5.591 1.195 -20.850 1.00 78.38 131 LYS A N 1
ATOM 1085 C CA . LYS A 1 131 ? 6.218 1.446 -22.166 1.00 78.38 131 LYS A CA 1
ATOM 1086 C C . LYS A 1 131 ? 7.572 2.157 -22.090 1.00 78.38 131 LYS A C 1
ATOM 1088 O O . LYS A 1 131 ? 8.312 2.146 -23.072 1.00 78.38 131 LYS A O 1
ATOM 1093 N N . LYS A 1 132 ? 7.868 2.848 -20.986 1.00 78.62 132 LYS A N 1
ATOM 1094 C CA . LYS A 1 132 ? 9.108 3.624 -20.807 1.00 78.62 132 LYS A CA 1
ATOM 1095 C C . LYS A 1 132 ? 10.156 2.881 -19.995 1.00 78.62 132 LYS A C 1
ATOM 1097 O O . LYS A 1 132 ? 11.344 3.095 -20.218 1.00 78.62 132 LYS A O 1
ATOM 1102 N N . ALA A 1 133 ? 9.721 2.102 -19.018 1.00 82.62 133 ALA A N 1
ATOM 1103 C CA . ALA A 1 133 ? 10.601 1.312 -18.184 1.00 82.62 133 ALA A CA 1
ATOM 1104 C C . ALA A 1 133 ? 10.996 0.014 -18.888 1.00 82.62 133 ALA A C 1
ATOM 1106 O O . ALA A 1 133 ? 10.227 -0.563 -19.653 1.00 82.62 133 ALA A O 1
ATOM 1107 N N . ASP A 1 134 ? 12.208 -0.443 -18.597 1.00 83.88 134 ASP A N 1
ATOM 1108 C CA . ASP A 1 134 ? 12.662 -1.757 -19.038 1.00 83.88 134 ASP A CA 1
ATOM 1109 C C . ASP A 1 134 ? 12.115 -2.853 -18.116 1.00 83.88 134 ASP A C 1
ATOM 1111 O O . ASP A 1 134 ? 11.886 -3.968 -18.575 1.00 83.88 134 ASP A O 1
ATOM 1115 N N . ILE A 1 135 ? 11.917 -2.523 -16.831 1.00 88.12 135 ILE A N 1
ATOM 1116 C CA . ILE A 1 135 ? 11.395 -3.417 -15.792 1.00 88.12 135 ILE A CA 1
ATOM 1117 C C . ILE A 1 135 ? 10.477 -2.628 -14.855 1.00 88.12 135 ILE A C 1
ATOM 1119 O O . ILE A 1 135 ? 10.891 -1.593 -14.316 1.00 88.12 135 ILE A O 1
ATOM 1123 N N . LEU A 1 136 ? 9.269 -3.146 -14.630 1.00 91.94 136 LEU A N 1
ATOM 1124 C CA . LEU A 1 136 ? 8.362 -2.715 -13.568 1.00 91.94 136 LEU A CA 1
ATOM 1125 C C . LEU A 1 136 ? 8.366 -3.720 -12.421 1.00 91.94 136 LEU A C 1
ATOM 1127 O O . LEU A 1 136 ? 8.195 -4.922 -12.620 1.00 91.94 136 LEU A O 1
ATOM 1131 N N . GLY A 1 137 ? 8.550 -3.202 -11.213 1.00 95.00 137 GLY A N 1
ATOM 1132 C CA . GLY A 1 137 ? 8.613 -3.975 -9.986 1.00 95.00 137 GLY A CA 1
ATOM 1133 C C . GLY A 1 137 ? 7.575 -3.552 -8.961 1.00 95.00 137 GLY A C 1
ATOM 1134 O O . GLY A 1 137 ? 7.171 -2.390 -8.929 1.00 95.00 137 GLY A O 1
ATOM 1135 N N . VAL A 1 138 ? 7.219 -4.475 -8.077 1.00 97.44 138 VAL A N 1
ATOM 1136 C CA . VAL A 1 138 ? 6.463 -4.204 -6.851 1.00 97.44 138 VAL A CA 1
ATOM 1137 C C . VAL A 1 138 ? 7.246 -4.748 -5.668 1.00 97.44 138 VAL A C 1
ATOM 1139 O O . VAL A 1 138 ? 7.732 -5.878 -5.726 1.00 97.44 138 VAL A O 1
ATOM 1142 N N . ILE A 1 139 ? 7.366 -3.956 -4.606 1.00 97.56 139 ILE A N 1
ATOM 1143 C CA . ILE A 1 139 ? 7.848 -4.412 -3.300 1.00 97.56 139 ILE A CA 1
ATOM 1144 C C . ILE A 1 139 ? 6.877 -3.898 -2.246 1.00 97.56 139 ILE A C 1
ATOM 1146 O O . ILE A 1 139 ? 6.805 -2.696 -1.998 1.00 97.56 139 ILE A O 1
ATOM 1150 N N . THR A 1 140 ? 6.165 -4.809 -1.598 1.00 96.56 140 THR A N 1
ATOM 1151 C CA . THR A 1 140 ? 5.124 -4.471 -0.626 1.00 96.56 140 THR A CA 1
ATOM 1152 C C . THR A 1 140 ? 5.297 -5.234 0.680 1.00 96.56 140 THR A C 1
ATOM 1154 O O . THR A 1 140 ? 5.898 -6.305 0.708 1.00 96.56 140 THR A O 1
ATOM 1157 N N . GLY A 1 141 ? 4.771 -4.659 1.761 1.00 94.81 141 GLY A N 1
ATOM 1158 C CA . GLY A 1 141 ? 4.581 -5.358 3.031 1.00 94.81 141 GLY A CA 1
ATOM 1159 C C . GLY A 1 141 ? 3.292 -6.181 3.082 1.00 94.81 141 GLY A C 1
ATOM 1160 O O . GLY A 1 141 ? 3.024 -6.795 4.100 1.00 94.81 141 GLY A O 1
ATOM 1161 N N . ARG A 1 142 ? 2.476 -6.203 2.020 1.00 93.56 142 ARG A N 1
ATOM 1162 C CA . ARG A 1 142 ? 1.288 -7.059 2.000 1.00 93.56 142 ARG A CA 1
ATOM 1163 C C . ARG A 1 142 ? 1.676 -8.540 1.951 1.00 93.56 142 ARG A C 1
ATOM 1165 O O . ARG A 1 142 ? 2.560 -8.897 1.157 1.00 93.56 142 ARG A O 1
ATOM 1172 N N . PRO A 1 143 ? 0.959 -9.406 2.690 1.00 93.06 143 PRO A N 1
ATOM 1173 C CA . PRO A 1 143 ? 0.907 -10.825 2.381 1.00 93.06 143 PRO A CA 1
ATOM 1174 C C . PRO A 1 143 ? 0.443 -11.050 0.939 1.00 93.06 143 PRO A C 1
ATOM 1176 O O . PRO A 1 143 ? -0.352 -10.282 0.383 1.00 93.06 143 PRO A O 1
ATOM 1179 N N . PHE A 1 144 ? 0.905 -12.131 0.328 1.00 92.81 144 PHE A N 1
ATOM 1180 C CA . PHE A 1 144 ? 0.591 -12.503 -1.040 1.00 92.81 144 PHE A CA 1
ATOM 1181 C C . PHE A 1 144 ? -0.914 -12.660 -1.251 1.00 92.81 144 PHE A C 1
ATOM 1183 O O . PHE A 1 144 ? -1.414 -12.214 -2.276 1.00 92.81 144 PHE A O 1
ATOM 1190 N N . GLU A 1 145 ? -1.653 -13.211 -0.281 1.00 92.06 145 GLU A N 1
ATOM 1191 C CA . GLU A 1 145 ? -3.118 -13.329 -0.357 1.00 92.06 145 GLU A CA 1
ATOM 1192 C C . GLU A 1 145 ? -3.798 -11.955 -0.541 1.00 92.06 145 GLU A C 1
ATOM 1194 O O . GLU A 1 145 ? -4.723 -11.813 -1.346 1.00 92.06 145 GLU A O 1
ATOM 1199 N N . ASP A 1 146 ? -3.325 -10.926 0.169 1.00 91.56 146 ASP A N 1
ATOM 1200 C CA . ASP A 1 146 ? -3.876 -9.567 0.108 1.00 91.56 146 ASP A CA 1
ATOM 1201 C C . ASP A 1 146 ? -3.486 -8.827 -1.165 1.00 91.56 146 ASP A C 1
ATOM 1203 O O . ASP A 1 146 ? -4.310 -8.126 -1.769 1.00 91.56 146 ASP A O 1
ATOM 1207 N N . LEU A 1 147 ? -2.234 -8.993 -1.589 1.00 94.44 147 LEU A N 1
ATOM 1208 C CA . LEU A 1 147 ? -1.773 -8.469 -2.864 1.00 94.44 147 LEU A CA 1
ATOM 1209 C C . LEU A 1 147 ? -2.535 -9.121 -4.024 1.00 94.44 147 LEU A C 1
ATOM 1211 O O . LEU A 1 147 ? -3.031 -8.411 -4.895 1.00 94.44 147 LEU A O 1
ATOM 1215 N N . ASP A 1 148 ? -2.660 -10.446 -4.026 1.00 93.25 148 ASP A N 1
ATOM 1216 C CA . ASP A 1 148 ? -3.293 -11.218 -5.094 1.00 93.25 148 ASP A CA 1
ATOM 1217 C C . ASP A 1 148 ? -4.766 -10.853 -5.265 1.00 93.25 148 ASP A C 1
ATOM 1219 O O . ASP A 1 148 ? -5.205 -10.596 -6.389 1.00 93.25 148 ASP A O 1
ATOM 1223 N N . PHE A 1 149 ? -5.510 -10.711 -4.164 1.00 92.19 149 PHE A N 1
ATOM 1224 C CA . PHE A 1 149 ? -6.880 -10.204 -4.207 1.00 92.19 149 PHE A CA 1
ATOM 1225 C C . PHE A 1 149 ? -6.960 -8.853 -4.932 1.00 92.19 149 PHE A C 1
ATOM 1227 O O . PHE A 1 149 ? -7.724 -8.686 -5.888 1.00 92.19 149 PHE A O 1
ATOM 1234 N N . SER A 1 150 ? -6.134 -7.901 -4.504 1.00 93.31 150 SER A N 1
ATOM 1235 C CA . SER A 1 150 ? -6.180 -6.520 -4.986 1.00 93.31 150 SER A CA 1
ATOM 1236 C C . SER A 1 150 ? -5.709 -6.420 -6.437 1.00 93.31 150 SER A C 1
ATOM 1238 O O . SER A 1 150 ? -6.350 -5.783 -7.272 1.00 93.31 150 SER A O 1
ATOM 1240 N N . PHE A 1 151 ? -4.634 -7.127 -6.789 1.00 94.31 151 PHE A N 1
ATOM 1241 C CA . PHE A 1 151 ? -4.094 -7.148 -8.145 1.00 94.31 151 PHE A CA 1
ATOM 1242 C C . PHE A 1 151 ? -5.035 -7.838 -9.132 1.00 94.31 151 PHE A C 1
ATOM 1244 O O . PHE A 1 151 ? -5.120 -7.393 -10.278 1.00 94.31 151 PHE A O 1
ATOM 1251 N N . LYS A 1 152 ? -5.770 -8.877 -8.712 1.00 89.44 152 LYS A N 1
ATOM 1252 C CA . LYS A 1 152 ? -6.838 -9.484 -9.520 1.00 89.44 152 LYS A CA 1
ATOM 1253 C C . LYS A 1 152 ? -8.001 -8.522 -9.711 1.00 89.44 152 LYS A C 1
ATOM 1255 O O . LYS A 1 152 ? -8.432 -8.311 -10.844 1.00 89.44 152 LYS A O 1
ATOM 1260 N N . HIS A 1 153 ? -8.481 -7.923 -8.621 1.00 91.06 153 HIS A N 1
ATOM 1261 C CA . HIS A 1 153 ? -9.612 -7.000 -8.644 1.00 91.06 153 HIS A CA 1
ATOM 1262 C C . HIS A 1 153 ? -9.353 -5.808 -9.579 1.00 91.06 153 HIS A C 1
ATOM 1264 O O . HIS A 1 153 ? -10.179 -5.492 -10.436 1.00 91.06 153 HIS A O 1
ATOM 1270 N N . PHE A 1 154 ? -8.158 -5.223 -9.485 1.00 91.25 154 PHE A N 1
ATOM 1271 C CA . PHE A 1 154 ? -7.730 -4.067 -10.274 1.00 91.25 154 PHE A CA 1
ATOM 1272 C C . PHE A 1 154 ? -6.986 -4.412 -11.565 1.00 91.25 154 PHE A C 1
ATOM 1274 O O . PHE A 1 154 ? -6.534 -3.513 -12.266 1.00 91.25 154 PHE A O 1
ATOM 1281 N N . LYS A 1 155 ? -6.838 -5.695 -11.912 1.00 91.31 155 LYS A N 1
ATOM 1282 C CA . LYS A 1 155 ? -6.142 -6.149 -13.130 1.00 91.31 155 LYS A CA 1
ATOM 1283 C C . LYS A 1 155 ? -4.728 -5.565 -13.284 1.00 91.31 155 LYS A C 1
ATOM 1285 O O . LYS A 1 155 ? -4.344 -5.091 -14.359 1.00 91.31 155 LYS A O 1
ATOM 1290 N N . LEU A 1 156 ? -3.970 -5.535 -12.189 1.00 92.38 156 LEU A N 1
ATOM 1291 C CA . LEU A 1 156 ? -2.667 -4.864 -12.112 1.00 92.38 156 LEU A CA 1
ATOM 1292 C C . LEU A 1 156 ? -1.505 -5.742 -12.567 1.00 92.38 156 LEU A C 1
ATOM 1294 O O . LEU A 1 156 ? -0.501 -5.216 -13.047 1.00 92.38 156 LEU A O 1
ATOM 1298 N N . TYR A 1 157 ? -1.636 -7.066 -12.478 1.00 89.50 157 TYR A N 1
ATOM 1299 C CA . TYR A 1 157 ? -0.544 -7.989 -12.790 1.00 89.50 157 TYR A CA 1
ATOM 1300 C C . TYR A 1 157 ? 0.060 -7.785 -14.185 1.00 89.50 157 TYR A C 1
ATOM 1302 O O . TYR A 1 157 ? 1.264 -7.926 -14.364 1.00 89.50 157 TYR A O 1
ATOM 1310 N N . ARG A 1 158 ? -0.754 -7.396 -15.172 1.00 87.06 158 ARG A N 1
ATOM 1311 C CA . ARG A 1 158 ? -0.318 -7.119 -16.553 1.00 87.06 158 ARG A CA 1
ATOM 1312 C C . ARG A 1 158 ? 0.794 -6.076 -16.702 1.00 87.06 158 ARG A C 1
ATOM 1314 O O . ARG A 1 158 ? 1.384 -5.995 -17.778 1.00 87.06 158 ARG A O 1
ATOM 1321 N N . TYR A 1 159 ? 1.024 -5.234 -15.694 1.00 87.06 159 TYR A N 1
ATOM 1322 C CA . TYR A 1 159 ? 2.007 -4.152 -15.763 1.00 87.06 159 TYR A CA 1
ATOM 1323 C C . TYR A 1 159 ? 3.362 -4.506 -15.160 1.00 87.06 159 TYR A C 1
ATOM 1325 O O . TYR A 1 159 ? 4.338 -3.847 -15.509 1.00 87.06 159 TYR A O 1
ATOM 1333 N N . PHE A 1 160 ? 3.427 -5.488 -14.260 1.00 93.00 160 PHE A N 1
ATOM 1334 C CA . PHE A 1 160 ? 4.593 -5.708 -13.407 1.00 93.00 160 PHE A CA 1
ATOM 1335 C C . PHE A 1 160 ? 5.310 -7.005 -13.766 1.00 93.00 160 PHE A C 1
ATOM 1337 O O . PHE A 1 160 ? 4.695 -8.062 -13.874 1.00 93.00 160 PHE A O 1
ATOM 1344 N N . ASP A 1 161 ? 6.628 -6.917 -13.924 1.00 87.69 161 ASP A N 1
ATOM 1345 C CA . ASP A 1 161 ? 7.483 -8.049 -14.274 1.00 87.69 161 ASP A CA 1
ATOM 1346 C C . ASP A 1 161 ? 7.881 -8.863 -13.036 1.00 87.69 161 ASP A C 1
ATOM 1348 O O . ASP A 1 161 ? 7.992 -10.088 -13.100 1.00 87.69 161 ASP A O 1
ATOM 1352 N N . TYR A 1 162 ? 8.107 -8.177 -11.910 1.00 89.94 162 TYR A N 1
ATOM 1353 C CA . TYR A 1 162 ? 8.565 -8.772 -10.655 1.00 89.94 162 TYR A CA 1
ATOM 1354 C C . TYR A 1 162 ? 7.784 -8.207 -9.479 1.00 89.94 162 TYR A C 1
ATOM 1356 O O . TYR A 1 162 ? 7.622 -6.996 -9.351 1.00 89.94 162 TYR A O 1
ATOM 1364 N N . ILE A 1 163 ? 7.337 -9.090 -8.597 1.00 94.75 163 ILE A N 1
ATOM 1365 C CA . ILE A 1 163 ? 6.572 -8.740 -7.407 1.00 94.75 163 ILE A CA 1
ATOM 1366 C C . ILE A 1 163 ? 7.252 -9.424 -6.226 1.00 94.75 163 ILE A C 1
ATOM 1368 O O . ILE A 1 163 ? 7.569 -10.609 -6.311 1.00 94.75 163 ILE A O 1
ATOM 1372 N N . ILE A 1 164 ? 7.511 -8.654 -5.173 1.00 95.19 164 ILE A N 1
ATOM 1373 C CA . ILE A 1 164 ? 7.993 -9.124 -3.877 1.00 95.19 164 ILE A CA 1
ATOM 1374 C C . ILE A 1 164 ? 6.955 -8.731 -2.837 1.00 95.19 164 ILE A C 1
ATOM 1376 O O . ILE A 1 164 ? 6.589 -7.558 -2.717 1.00 95.19 164 ILE A O 1
ATOM 1380 N N . THR A 1 165 ? 6.502 -9.733 -2.106 1.00 96.31 165 THR A N 1
ATOM 1381 C CA . THR A 1 165 ? 5.519 -9.648 -1.030 1.00 96.31 165 THR A CA 1
ATOM 1382 C C . THR A 1 165 ? 6.175 -9.934 0.313 1.00 96.31 165 THR A C 1
ATOM 1384 O O . THR A 1 165 ? 7.360 -10.270 0.379 1.00 96.31 165 THR A O 1
ATOM 1387 N N . GLU A 1 166 ? 5.410 -9.803 1.394 1.00 93.56 166 GLU A N 1
ATOM 1388 C CA . GLU A 1 166 ? 5.880 -10.166 2.729 1.00 93.56 166 GLU A CA 1
ATOM 1389 C C . GLU A 1 166 ? 6.320 -11.638 2.816 1.00 93.56 166 GLU A C 1
ATOM 1391 O O . GLU A 1 166 ? 7.331 -11.930 3.453 1.00 93.56 166 GLU A O 1
ATOM 1396 N N . ASP A 1 167 ? 5.618 -12.542 2.129 1.00 92.88 167 ASP A N 1
ATOM 1397 C CA . ASP A 1 167 ? 5.892 -13.985 2.132 1.00 92.88 167 ASP A CA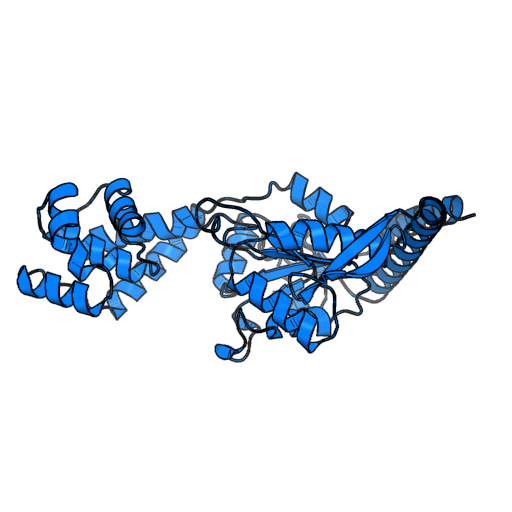 1
ATOM 1398 C C . ASP A 1 167 ? 7.223 -14.362 1.463 1.00 92.88 167 ASP A C 1
ATOM 1400 O O . ASP A 1 167 ? 7.776 -15.429 1.727 1.00 92.88 167 ASP A O 1
ATOM 1404 N N . ASP A 1 168 ? 7.772 -13.486 0.615 1.00 93.56 168 ASP A N 1
ATOM 1405 C CA . ASP A 1 168 ? 9.085 -13.683 -0.007 1.00 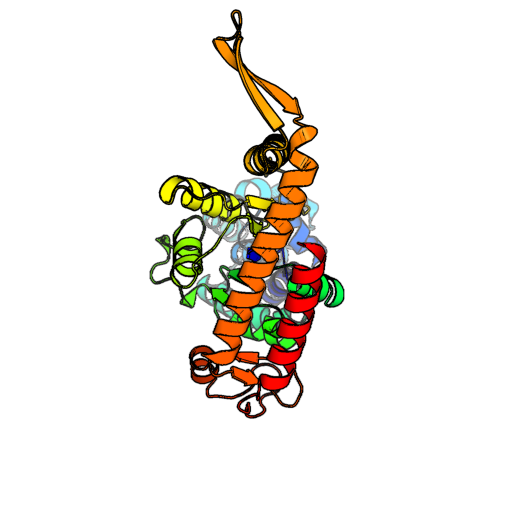93.56 168 ASP A CA 1
ATOM 1406 C C . ASP A 1 168 ? 10.248 -13.370 0.957 1.00 93.56 168 ASP A C 1
ATOM 1408 O O . ASP A 1 168 ? 11.416 -13.632 0.642 1.00 93.56 168 ASP A O 1
ATOM 1412 N N . ILE A 1 169 ? 9.955 -12.774 2.118 1.00 94.88 169 ILE A N 1
ATOM 1413 C CA . ILE A 1 169 ? 10.944 -12.337 3.104 1.00 94.88 169 ILE A CA 1
ATOM 1414 C C . ILE A 1 169 ? 11.055 -13.391 4.217 1.00 94.88 169 ILE A C 1
ATOM 1416 O O . ILE A 1 169 ? 10.080 -13.634 4.924 1.00 94.88 169 ILE A O 1
ATOM 1420 N N . PRO A 1 170 ? 12.238 -13.997 4.435 1.00 92.75 170 PRO A N 1
ATOM 1421 C CA . PRO A 1 170 ? 12.350 -15.167 5.304 1.00 92.75 170 PRO A CA 1
ATOM 1422 C C . PRO A 1 170 ? 12.205 -14.844 6.796 1.00 92.75 170 PRO A C 1
ATOM 1424 O O . PRO A 1 170 ? 11.822 -15.716 7.569 1.00 92.75 170 PRO A O 1
ATOM 1427 N N . GLU A 1 171 ? 12.510 -13.611 7.210 1.00 93.69 171 GLU A N 1
ATOM 1428 C CA . GLU A 1 171 ? 12.462 -13.188 8.612 1.00 93.69 171 GLU A CA 1
ATOM 1429 C C . GLU A 1 171 ? 11.832 -11.790 8.740 1.00 93.69 171 GLU A C 1
ATOM 1431 O O . GLU A 1 171 ? 12.124 -10.917 7.915 1.00 93.69 171 GLU A O 1
ATOM 1436 N N . PRO A 1 172 ? 11.016 -11.518 9.779 1.00 90.62 172 PRO A N 1
ATOM 1437 C CA . PRO A 1 172 ? 10.381 -10.210 9.967 1.00 90.62 172 PRO A CA 1
ATOM 1438 C C . PRO A 1 172 ? 11.360 -9.032 10.032 1.00 90.62 172 PRO A C 1
ATOM 1440 O O . PRO A 1 172 ? 11.068 -7.950 9.528 1.00 90.62 172 PRO A O 1
ATOM 1443 N N . GLU A 1 173 ? 12.552 -9.247 10.585 1.00 93.19 173 GLU A N 1
ATOM 1444 C CA . GLU A 1 173 ? 13.621 -8.244 10.700 1.00 93.19 173 GLU A CA 1
ATOM 1445 C C . GLU A 1 173 ? 14.169 -7.792 9.334 1.00 93.19 173 GLU A C 1
ATOM 1447 O O . GLU A 1 173 ? 14.745 -6.710 9.198 1.00 93.19 173 GLU A O 1
ATOM 1452 N N . LEU A 1 174 ? 13.978 -8.622 8.304 1.00 94.94 174 LEU A N 1
ATOM 1453 C CA . LEU A 1 174 ? 14.403 -8.363 6.933 1.00 94.94 174 LEU A CA 1
ATOM 1454 C C . LEU A 1 174 ? 13.331 -7.646 6.103 1.00 94.94 174 LEU A C 1
ATOM 1456 O O . LEU A 1 174 ? 13.577 -7.332 4.938 1.00 94.94 174 LEU A O 1
ATOM 1460 N N . ARG A 1 175 ? 12.162 -7.350 6.679 1.00 93.88 175 ARG A N 1
ATOM 1461 C CA . ARG A 1 175 ? 11.132 -6.520 6.039 1.00 93.88 175 ARG A CA 1
ATOM 1462 C C . ARG A 1 175 ? 11.574 -5.056 6.001 1.00 93.88 175 ARG A C 1
ATOM 1464 O O . ARG A 1 175 ? 12.566 -4.669 6.624 1.00 93.88 175 ARG A O 1
ATOM 1471 N N . LYS A 1 176 ? 10.840 -4.208 5.271 1.00 93.75 176 LYS A N 1
ATOM 1472 C CA . LYS A 1 176 ? 11.056 -2.748 5.296 1.00 93.75 176 LYS A CA 1
ATOM 1473 C C . LYS A 1 176 ? 11.118 -2.284 6.766 1.00 93.75 176 LYS A C 1
ATOM 1475 O O . LYS A 1 176 ? 10.240 -2.662 7.537 1.00 93.75 176 LYS A O 1
ATOM 1480 N N . PRO A 1 177 ? 12.124 -1.494 7.191 1.00 94.31 177 PRO A N 1
ATOM 1481 C CA . PRO A 1 177 ? 13.056 -0.686 6.397 1.00 94.31 177 PRO A CA 1
ATOM 1482 C C . PRO A 1 177 ? 14.392 -1.362 6.026 1.00 94.31 177 PRO A C 1
ATOM 1484 O O . PRO A 1 177 ? 15.328 -0.670 5.620 1.00 94.31 177 PRO A O 1
ATOM 1487 N N . SER A 1 178 ? 14.539 -2.676 6.201 1.00 95.50 178 SER A N 1
ATOM 1488 C CA . SER A 1 178 ? 15.737 -3.406 5.764 1.00 95.50 178 SER A CA 1
ATOM 1489 C C . SER A 1 178 ? 15.966 -3.267 4.255 1.00 95.50 178 SER A C 1
ATOM 1491 O O . SER A 1 178 ? 15.014 -3.157 3.489 1.00 95.50 178 SER A O 1
ATOM 1493 N N . SER A 1 179 ? 17.226 -3.306 3.805 1.00 96.00 179 SER A N 1
ATOM 1494 C CA . SER A 1 179 ? 17.571 -3.297 2.371 1.00 96.00 179 SER A CA 1
ATOM 1495 C C . SER A 1 179 ? 17.289 -4.623 1.663 1.00 96.00 179 SER A C 1
ATOM 1497 O O . SER A 1 179 ? 17.345 -4.679 0.434 1.00 96.00 179 SER A O 1
ATOM 1499 N N . TYR A 1 180 ? 17.002 -5.685 2.420 1.00 96.19 180 TYR A N 1
ATOM 1500 C CA . TYR A 1 180 ? 16.863 -7.046 1.909 1.00 96.19 180 TYR A CA 1
ATOM 1501 C C . TYR A 1 180 ? 15.833 -7.201 0.772 1.00 96.19 180 TYR A C 1
ATOM 1503 O O . TYR A 1 180 ? 16.177 -7.850 -0.216 1.00 96.19 180 TYR A O 1
ATOM 1511 N N . PRO A 1 181 ? 14.633 -6.579 0.801 1.00 96.12 181 PRO A N 1
ATOM 1512 C CA . PRO A 1 181 ? 13.676 -6.713 -0.299 1.00 96.12 181 PRO A CA 1
ATOM 1513 C C . PRO A 1 181 ? 14.230 -6.190 -1.635 1.00 96.12 181 PRO A C 1
ATOM 1515 O O . PRO A 1 181 ? 14.044 -6.815 -2.677 1.00 96.12 181 PRO A O 1
ATOM 1518 N N . LEU A 1 182 ? 14.986 -5.085 -1.616 1.00 94.38 182 LEU A N 1
ATOM 1519 C CA . LEU A 1 182 ? 15.666 -4.573 -2.813 1.00 94.38 182 LEU A CA 1
ATOM 1520 C C . LEU A 1 182 ? 16.815 -5.486 -3.256 1.00 94.38 182 LEU A C 1
ATOM 1522 O O . LEU A 1 182 ? 17.013 -5.683 -4.453 1.00 94.38 182 LEU A O 1
ATOM 1526 N N . GLU A 1 183 ? 17.560 -6.070 -2.317 1.00 93.69 183 GLU A N 1
ATOM 1527 C CA . GLU A 1 183 ? 18.601 -7.058 -2.634 1.00 93.69 183 GLU A CA 1
ATOM 1528 C C . GLU A 1 183 ? 17.995 -8.283 -3.320 1.00 93.69 183 GLU A C 1
ATOM 1530 O O . GLU A 1 183 ? 18.515 -8.731 -4.342 1.00 93.69 183 GLU A O 1
ATOM 1535 N N . LEU A 1 184 ? 16.858 -8.772 -2.820 1.00 93.50 184 LEU A N 1
ATOM 1536 C CA . LEU A 1 184 ? 16.108 -9.867 -3.423 1.00 93.50 184 LEU A CA 1
ATOM 1537 C C . LEU A 1 184 ? 15.611 -9.505 -4.832 1.00 93.50 184 LEU A C 1
ATOM 1539 O O . LEU A 1 184 ? 15.770 -10.308 -5.754 1.00 93.50 184 LEU A O 1
ATOM 1543 N N . PHE A 1 185 ? 15.093 -8.285 -5.016 1.00 92.88 185 PHE A N 1
ATOM 1544 C CA . PHE A 1 185 ? 14.648 -7.772 -6.316 1.00 92.88 185 PHE A CA 1
ATOM 1545 C C . PHE A 1 185 ? 15.783 -7.757 -7.342 1.00 92.88 185 PHE A C 1
ATOM 1547 O O . PHE A 1 185 ? 15.660 -8.301 -8.440 1.00 92.88 185 PHE A O 1
ATOM 1554 N N . PHE A 1 186 ? 16.925 -7.174 -6.974 1.00 89.25 186 PHE A N 1
ATOM 1555 C CA . PHE A 1 186 ? 18.058 -7.025 -7.882 1.00 89.25 186 PHE A CA 1
ATOM 1556 C C . PHE A 1 186 ? 18.909 -8.290 -8.025 1.00 89.25 186 PHE A C 1
ATOM 1558 O O . PHE A 1 186 ? 19.633 -8.410 -9.008 1.00 89.25 186 PHE A O 1
ATOM 1565 N N . LYS A 1 187 ? 18.802 -9.283 -7.132 1.00 85.69 187 LYS A N 1
ATOM 1566 C CA . LYS A 1 187 ? 19.514 -10.568 -7.276 1.00 85.69 187 LYS A CA 1
ATOM 1567 C C . LYS A 1 187 ? 19.164 -11.283 -8.583 1.00 85.69 187 LYS A C 1
ATOM 1569 O O . LYS A 1 187 ? 20.013 -11.952 -9.168 1.00 85.69 187 LYS A O 1
ATOM 1574 N N . LYS A 1 188 ? 17.918 -11.140 -9.038 1.00 68.19 188 LYS A N 1
ATOM 1575 C CA . LYS A 1 188 ? 17.408 -11.766 -10.266 1.00 68.19 188 LYS A CA 1
ATOM 1576 C C . LYS A 1 188 ? 17.676 -10.927 -11.524 1.00 68.19 188 LYS A C 1
ATOM 1578 O O . LYS A 1 188 ? 17.295 -11.347 -12.613 1.00 68.19 188 LYS A O 1
ATOM 1583 N N . LEU A 1 189 ? 18.320 -9.760 -11.395 1.00 75.56 189 LEU A N 1
ATOM 1584 C CA . LEU A 1 189 ? 18.411 -8.753 -12.451 1.00 75.56 189 LEU A CA 1
ATOM 1585 C C . LEU A 1 189 ? 19.814 -8.148 -12.575 1.00 75.56 189 LEU A C 1
ATOM 1587 O O . LEU A 1 189 ? 20.312 -7.479 -11.673 1.00 75.56 189 LEU A O 1
ATOM 1591 N N . SER A 1 190 ? 20.419 -8.265 -13.756 1.00 66.75 190 SER A N 1
ATOM 1592 C CA . SER A 1 190 ? 21.493 -7.353 -14.153 1.00 66.75 190 SER A CA 1
ATOM 1593 C C . SER A 1 190 ? 20.862 -6.014 -14.531 1.00 66.75 190 SER A C 1
ATOM 1595 O O . SER A 1 190 ? 20.189 -5.932 -15.556 1.00 66.75 190 SER A O 1
ATOM 1597 N N . TYR A 1 191 ? 21.028 -4.978 -13.706 1.00 64.44 191 TYR A N 1
ATOM 1598 C CA . TYR A 1 191 ? 20.449 -3.664 -13.987 1.00 64.44 191 TYR A CA 1
ATOM 1599 C C . TYR A 1 191 ? 21.520 -2.634 -14.363 1.00 64.44 191 TYR A C 1
ATOM 1601 O O . TYR A 1 191 ? 22.612 -2.607 -13.791 1.00 64.44 191 TYR A O 1
ATOM 1609 N N . GLU A 1 192 ? 21.160 -1.749 -15.292 1.00 63.94 192 GLU A N 1
ATOM 1610 C CA . GLU A 1 192 ? 21.873 -0.503 -15.565 1.00 63.94 192 GLU A CA 1
ATOM 1611 C C . GLU A 1 192 ? 21.019 0.679 -15.100 1.00 63.94 192 GLU A C 1
ATOM 1613 O O . GLU A 1 192 ? 19.793 0.694 -15.266 1.00 63.94 192 GLU A O 1
ATOM 1618 N N . GLU A 1 193 ? 21.667 1.662 -14.474 1.00 68.56 193 GLU A N 1
ATOM 1619 C CA . GLU A 1 193 ? 21.022 2.898 -14.033 1.00 68.56 193 GLU A CA 1
ATOM 1620 C C . GLU A 1 193 ? 20.308 3.607 -15.202 1.00 68.56 193 GLU A C 1
ATOM 1622 O O . GLU A 1 193 ? 20.780 3.551 -16.342 1.00 68.56 193 GLU A O 1
ATOM 1627 N N . PRO A 1 194 ? 19.177 4.300 -14.958 1.00 80.00 194 PRO A N 1
ATOM 1628 C CA . PRO A 1 194 ? 18.604 4.655 -13.650 1.00 80.00 194 PRO A CA 1
ATOM 1629 C C . PRO A 1 194 ? 17.612 3.623 -13.074 1.00 80.00 194 PRO A C 1
ATOM 1631 O O . PRO A 1 194 ? 16.909 2.936 -13.817 1.00 80.00 194 PRO A O 1
ATOM 1634 N N . ALA A 1 195 ? 17.503 3.569 -11.742 1.00 85.69 195 ALA A N 1
ATOM 1635 C CA . ALA A 1 195 ? 16.485 2.804 -11.014 1.00 85.69 195 ALA A CA 1
ATOM 1636 C C . ALA A 1 195 ? 15.710 3.721 -10.056 1.00 85.69 195 ALA A C 1
ATOM 1638 O O . ALA A 1 195 ? 16.311 4.566 -9.394 1.00 85.69 195 ALA A O 1
ATOM 1639 N N . PHE A 1 196 ? 14.392 3.550 -9.981 1.00 88.44 196 PHE A N 1
ATOM 1640 C CA . PHE A 1 196 ? 13.498 4.354 -9.152 1.00 88.44 196 PHE A CA 1
ATOM 1641 C C . PHE A 1 196 ? 12.696 3.458 -8.218 1.00 88.44 196 PHE A C 1
ATOM 1643 O O . PHE A 1 196 ? 12.255 2.386 -8.627 1.00 88.44 196 PHE A O 1
ATOM 1650 N N . TYR A 1 197 ? 12.481 3.928 -6.996 1.00 93.06 197 TYR A N 1
ATOM 1651 C CA . TYR A 1 197 ? 11.553 3.333 -6.047 1.00 93.06 197 TYR A CA 1
ATOM 1652 C C . TYR A 1 197 ? 10.526 4.388 -5.646 1.00 93.06 197 TYR A C 1
ATOM 1654 O O . TYR A 1 197 ? 10.911 5.459 -5.179 1.00 93.06 197 TYR A O 1
ATOM 1662 N N . ILE A 1 198 ? 9.246 4.095 -5.843 1.00 90.62 198 ILE A N 1
ATOM 1663 C CA . ILE A 1 198 ? 8.127 4.976 -5.516 1.00 90.62 198 ILE A CA 1
ATOM 1664 C C . ILE A 1 198 ? 7.470 4.430 -4.249 1.00 90.62 198 ILE A C 1
ATOM 1666 O O . ILE A 1 198 ? 6.949 3.318 -4.267 1.00 90.62 198 ILE A O 1
ATOM 1670 N N . GLY A 1 199 ? 7.533 5.197 -3.164 1.00 88.75 199 GLY A N 1
ATOM 1671 C CA . GLY A 1 199 ? 6.997 4.837 -1.847 1.00 88.75 199 GLY A CA 1
ATOM 1672 C C . GLY A 1 199 ? 6.352 6.045 -1.180 1.00 88.75 199 GLY A C 1
ATOM 1673 O O . GLY A 1 199 ? 6.616 7.179 -1.582 1.00 88.75 199 GLY A O 1
ATOM 1674 N N . ASP A 1 200 ? 5.541 5.829 -0.156 1.00 85.00 200 ASP A N 1
ATOM 1675 C CA . ASP A 1 200 ? 4.886 6.892 0.611 1.00 85.00 200 ASP A CA 1
ATOM 1676 C C . ASP A 1 200 ? 5.368 6.946 2.072 1.00 85.00 200 ASP A C 1
ATOM 1678 O O . ASP A 1 200 ? 5.143 7.950 2.751 1.00 85.00 200 ASP A O 1
ATOM 1682 N N . THR A 1 201 ? 6.083 5.920 2.553 1.00 87.44 201 THR A N 1
ATOM 1683 C CA . THR A 1 201 ? 6.501 5.829 3.956 1.00 87.44 201 THR A CA 1
ATOM 1684 C C . THR A 1 201 ? 7.984 6.138 4.189 1.00 87.44 201 THR A C 1
ATOM 1686 O O . THR A 1 201 ? 8.859 6.020 3.324 1.00 87.44 201 THR A O 1
ATOM 1689 N N . ASN A 1 202 ? 8.320 6.465 5.441 1.00 88.00 202 ASN A N 1
ATOM 1690 C CA . ASN A 1 202 ? 9.714 6.577 5.882 1.00 88.00 202 ASN A CA 1
ATOM 1691 C C . ASN A 1 202 ? 10.431 5.212 5.893 1.00 88.00 202 ASN A C 1
ATOM 1693 O O . ASN A 1 202 ? 11.662 5.161 5.835 1.00 88.00 202 ASN A O 1
ATOM 1697 N N . ALA A 1 203 ? 9.686 4.104 5.985 1.00 91.12 203 ALA A N 1
ATOM 1698 C CA . ALA A 1 203 ? 10.266 2.770 5.914 1.00 91.12 203 ALA A CA 1
ATOM 1699 C C . ALA A 1 203 ? 10.812 2.488 4.507 1.00 91.12 203 ALA A C 1
ATOM 1701 O O . ALA A 1 203 ? 11.937 1.997 4.384 1.00 91.12 203 ALA A O 1
ATOM 1702 N N . ASP A 1 204 ? 10.085 2.896 3.462 1.00 94.06 204 ASP A N 1
ATOM 1703 C CA . ASP A 1 204 ? 10.550 2.816 2.074 1.00 94.06 204 ASP A CA 1
ATOM 1704 C C . ASP A 1 204 ? 11.807 3.654 1.842 1.00 94.06 204 ASP A C 1
ATOM 1706 O O . ASP A 1 204 ? 12.796 3.173 1.280 1.00 94.06 204 ASP A O 1
ATOM 1710 N N . LEU A 1 205 ? 11.798 4.902 2.323 1.00 90.69 205 LEU A N 1
ATOM 1711 C CA . LEU A 1 205 ? 12.948 5.794 2.203 1.00 90.69 205 LEU A CA 1
ATOM 1712 C C . LEU A 1 205 ? 14.198 5.166 2.834 1.00 90.69 205 LEU A C 1
ATOM 1714 O O . LEU A 1 205 ? 15.257 5.118 2.203 1.00 90.69 205 LEU A O 1
ATOM 1718 N N . LYS A 1 206 ? 14.076 4.658 4.066 1.00 91.62 206 LYS A N 1
ATOM 1719 C CA . LYS A 1 206 ? 15.183 4.016 4.786 1.00 91.62 206 LYS A CA 1
ATOM 1720 C C . LYS A 1 206 ? 15.664 2.743 4.095 1.00 91.62 206 LYS A C 1
ATOM 1722 O O . LYS A 1 206 ? 16.876 2.530 4.037 1.00 91.62 206 LYS A O 1
ATOM 1727 N N . MET A 1 207 ? 14.757 1.940 3.537 1.00 95.69 207 MET A N 1
ATOM 1728 C CA . MET A 1 207 ? 15.115 0.760 2.746 1.00 95.69 207 MET A CA 1
ATOM 1729 C C . MET A 1 207 ? 15.998 1.145 1.555 1.00 95.69 207 MET A C 1
ATOM 1731 O O . MET A 1 207 ? 17.070 0.562 1.374 1.00 95.69 207 MET A O 1
ATOM 1735 N N . VAL A 1 208 ? 15.595 2.155 0.777 1.00 92.06 208 VAL A N 1
ATOM 1736 C CA . VAL A 1 208 ? 16.367 2.633 -0.380 1.00 92.06 208 VAL A CA 1
ATOM 1737 C C . VAL A 1 208 ? 17.728 3.187 0.046 1.00 92.06 208 VAL A C 1
ATOM 1739 O O . VAL A 1 208 ? 18.750 2.864 -0.561 1.00 92.06 208 VAL A O 1
ATOM 1742 N N . GLU A 1 209 ? 17.779 3.992 1.110 1.00 87.56 209 GLU A N 1
ATOM 1743 C CA . GLU A 1 209 ? 19.037 4.541 1.630 1.00 87.56 209 GLU A CA 1
ATOM 1744 C C . GLU A 1 209 ? 19.998 3.460 2.124 1.00 87.56 209 GLU A C 1
ATOM 1746 O O . GLU A 1 209 ? 21.199 3.527 1.848 1.00 87.56 209 GLU A O 1
ATOM 1751 N N . SER A 1 210 ? 19.475 2.476 2.857 1.00 90.19 210 SER A N 1
ATOM 1752 C CA . SER A 1 210 ? 20.240 1.337 3.357 1.00 90.19 210 SER A CA 1
ATOM 1753 C C . SER A 1 210 ? 20.788 0.507 2.197 1.00 90.19 210 SER A C 1
ATOM 1755 O O . SER A 1 210 ? 21.986 0.223 2.153 1.00 90.19 210 SER A O 1
ATOM 1757 N N . PHE A 1 211 ? 19.948 0.218 1.197 1.00 92.19 211 PHE A N 1
ATOM 1758 C CA . PHE A 1 211 ? 20.339 -0.531 0.006 1.00 92.19 211 PHE A CA 1
ATOM 1759 C C . PHE A 1 211 ? 21.460 0.165 -0.766 1.00 92.19 211 PHE A C 1
ATOM 1761 O O . PHE A 1 211 ? 22.483 -0.459 -1.054 1.00 92.19 211 PHE A O 1
ATOM 1768 N N . ASN A 1 212 ? 21.299 1.460 -1.046 1.00 87.12 212 ASN A N 1
ATOM 1769 C CA . ASN A 1 212 ? 22.294 2.252 -1.766 1.00 87.12 212 ASN A CA 1
ATOM 1770 C C . ASN A 1 212 ? 23.627 2.312 -1.017 1.00 87.12 212 ASN A C 1
ATOM 1772 O O . ASN A 1 212 ? 24.681 2.152 -1.630 1.00 87.12 212 ASN A O 1
ATOM 1776 N N . ARG A 1 213 ? 23.585 2.504 0.309 1.00 85.19 213 ARG A N 1
ATOM 1777 C CA . ARG A 1 213 ? 24.785 2.553 1.155 1.00 85.19 213 ARG A CA 1
ATOM 1778 C C . ARG A 1 213 ? 25.519 1.216 1.187 1.00 85.19 213 ARG A C 1
ATOM 1780 O O . ARG A 1 213 ? 26.742 1.208 1.127 1.00 85.19 213 ARG A O 1
ATOM 1787 N N . LYS A 1 214 ? 24.784 0.110 1.312 1.00 86.75 214 LYS A N 1
ATOM 1788 C CA . LYS A 1 214 ? 25.354 -1.234 1.460 1.00 86.75 214 LYS A CA 1
ATOM 1789 C C . LYS A 1 214 ? 25.897 -1.794 0.145 1.00 86.75 214 LYS A C 1
ATOM 1791 O O . LYS A 1 214 ? 26.906 -2.486 0.163 1.00 86.75 214 LYS A O 1
ATOM 1796 N N . ASN A 1 215 ? 25.240 -1.501 -0.977 1.00 82.56 215 ASN A N 1
ATOM 1797 C CA . ASN A 1 215 ? 25.525 -2.135 -2.268 1.00 82.56 215 ASN A CA 1
ATOM 1798 C C . ASN A 1 215 ? 26.192 -1.191 -3.287 1.00 82.56 215 ASN A C 1
ATOM 1800 O O . ASN A 1 215 ? 26.338 -1.573 -4.446 1.00 82.56 215 ASN A O 1
ATOM 1804 N N . GLU A 1 216 ? 26.555 0.033 -2.880 1.00 78.31 216 GLU A N 1
ATOM 1805 C CA . GLU A 1 216 ? 27.117 1.086 -3.747 1.00 78.31 216 GLU A CA 1
ATOM 1806 C C . GLU A 1 216 ? 26.263 1.338 -5.002 1.00 78.31 216 GLU A C 1
ATOM 1808 O O . GLU A 1 216 ? 26.747 1.422 -6.132 1.00 78.31 216 GLU A O 1
ATOM 1813 N N . LYS A 1 217 ? 24.945 1.420 -4.797 1.00 79.88 217 LYS A N 1
ATOM 1814 C CA . LYS A 1 217 ? 23.939 1.612 -5.849 1.00 79.88 217 LYS A CA 1
ATOM 1815 C C . LYS A 1 217 ? 23.288 2.992 -5.766 1.00 79.88 217 LYS A C 1
ATOM 1817 O O . LYS A 1 217 ? 23.401 3.689 -4.760 1.00 79.88 217 LYS A O 1
ATOM 1822 N N . ASN A 1 218 ? 22.580 3.370 -6.830 1.00 83.00 218 ASN A N 1
ATOM 1823 C CA . ASN A 1 218 ? 21.879 4.650 -6.944 1.00 83.00 218 ASN A CA 1
ATOM 1824 C C . ASN A 1 218 ? 20.393 4.469 -7.300 1.00 83.00 218 ASN A C 1
ATOM 1826 O O . ASN A 1 218 ? 19.909 4.965 -8.321 1.00 83.00 218 ASN A O 1
ATOM 1830 N N . VAL A 1 219 ? 19.659 3.722 -6.472 1.00 85.81 219 VAL A N 1
ATOM 1831 C CA . VAL A 1 219 ? 18.194 3.668 -6.556 1.00 85.81 219 VAL A CA 1
ATOM 1832 C C . VAL A 1 219 ? 17.635 4.982 -6.030 1.00 85.81 219 VAL A C 1
ATOM 1834 O O . VAL A 1 219 ? 17.931 5.407 -4.915 1.00 85.81 219 VAL A O 1
ATOM 1837 N N . GLN A 1 220 ? 16.825 5.646 -6.837 1.00 85.81 220 GLN A N 1
ATOM 1838 C CA . GLN A 1 220 ? 16.292 6.957 -6.512 1.00 85.81 220 GLN A CA 1
ATOM 1839 C C . GLN A 1 220 ? 14.907 6.815 -5.905 1.00 85.81 220 GLN A C 1
ATOM 1841 O O . GLN A 1 220 ? 13.976 6.369 -6.573 1.00 85.81 220 GLN A O 1
ATOM 1846 N N . PHE A 1 221 ? 14.777 7.231 -4.651 1.00 85.88 221 PHE A N 1
ATOM 1847 C CA . PHE A 1 221 ? 13.485 7.304 -3.990 1.00 85.88 221 PHE A CA 1
ATOM 1848 C C . PHE A 1 221 ? 12.659 8.474 -4.540 1.00 85.88 221 PHE A C 1
ATOM 1850 O O . PHE A 1 221 ? 13.173 9.587 -4.690 1.00 85.88 221 PHE A O 1
ATOM 1857 N N . VAL A 1 222 ? 11.392 8.205 -4.837 1.00 83.44 222 VAL A N 1
ATOM 1858 C CA . VAL A 1 222 ? 10.366 9.170 -5.229 1.00 83.44 222 VAL A CA 1
ATOM 1859 C C . VAL A 1 222 ? 9.243 9.049 -4.207 1.00 83.44 222 VAL A C 1
ATOM 1861 O O . VAL A 1 222 ? 8.636 7.987 -4.094 1.00 83.44 222 VAL A O 1
ATOM 1864 N N . LEU A 1 223 ? 8.997 10.120 -3.455 1.00 81.06 223 LEU A N 1
ATOM 1865 C CA . LEU A 1 223 ? 7.923 10.147 -2.470 1.00 81.06 223 LEU A CA 1
ATOM 1866 C C . LEU A 1 223 ? 6.582 10.362 -3.177 1.00 81.06 223 LEU A C 1
ATOM 1868 O O . LEU A 1 223 ? 6.438 11.311 -3.947 1.00 81.06 223 LEU A O 1
ATOM 1872 N N . MET A 1 224 ? 5.609 9.499 -2.900 1.00 77.12 224 MET A N 1
ATOM 1873 C CA . MET A 1 224 ? 4.208 9.773 -3.196 1.00 77.12 224 MET A CA 1
ATOM 1874 C C . MET A 1 224 ? 3.628 10.603 -2.053 1.00 77.12 224 MET A C 1
ATOM 1876 O O . MET A 1 224 ? 3.321 10.075 -0.988 1.00 77.12 224 MET A O 1
ATOM 1880 N N . GLU A 1 225 ? 3.525 11.915 -2.248 1.00 72.75 225 GLU A N 1
ATOM 1881 C CA . GLU A 1 225 ? 3.010 12.810 -1.212 1.00 72.75 225 GLU A CA 1
ATOM 1882 C C . GLU A 1 225 ? 1.521 12.568 -0.946 1.00 72.75 225 GLU A C 1
ATOM 1884 O O . GLU A 1 225 ? 0.696 12.499 -1.857 1.00 72.75 225 GLU A O 1
ATOM 1889 N N . ASN A 1 226 ? 1.174 12.497 0.333 1.00 68.31 226 ASN A N 1
ATOM 1890 C CA . ASN A 1 226 ? -0.186 12.420 0.828 1.00 68.31 226 ASN A CA 1
ATOM 1891 C C . ASN A 1 226 ? -0.334 13.280 2.096 1.00 68.31 226 ASN A C 1
ATOM 1893 O O . ASN A 1 226 ? 0.590 13.951 2.562 1.00 68.31 226 ASN A O 1
ATOM 1897 N N . GLN A 1 227 ? -1.539 13.322 2.659 1.00 61.75 227 GLN A N 1
ATOM 1898 C CA . GLN A 1 227 ? -1.810 14.161 3.829 1.00 61.75 227 GLN A CA 1
ATOM 1899 C C . GLN A 1 227 ? -1.073 13.711 5.105 1.00 61.75 227 GLN A C 1
ATOM 1901 O O . GLN A 1 227 ? -0.903 14.527 6.010 1.00 61.75 227 GLN A O 1
ATOM 1906 N N . HIS A 1 228 ? -0.622 12.455 5.160 1.00 64.25 228 HIS A N 1
ATOM 1907 C CA . HIS A 1 228 ? -0.041 11.805 6.335 1.00 64.25 228 HIS A CA 1
ATOM 1908 C C . HIS A 1 228 ? 1.493 11.750 6.322 1.00 64.25 228 HIS A C 1
ATOM 1910 O O . HIS A 1 228 ? 2.073 11.402 7.344 1.00 64.25 228 HIS A O 1
ATOM 1916 N N . ASN A 1 229 ? 2.152 12.113 5.216 1.00 70.69 229 ASN A N 1
ATOM 1917 C CA . ASN A 1 229 ? 3.607 11.989 5.063 1.00 70.69 229 ASN A CA 1
ATOM 1918 C C . ASN A 1 229 ? 4.333 13.310 4.743 1.00 70.69 229 ASN A C 1
ATOM 1920 O O . ASN A 1 229 ? 5.476 13.311 4.285 1.00 70.69 229 ASN A O 1
ATOM 1924 N N . LYS A 1 230 ? 3.696 14.455 5.025 1.00 68.38 230 LYS A N 1
ATOM 1925 C CA . LYS A 1 230 ? 4.268 15.802 4.814 1.00 68.38 230 LYS A CA 1
ATOM 1926 C C . LYS A 1 230 ? 5.543 16.070 5.622 1.00 68.38 230 LYS A C 1
ATOM 1928 O O . LYS A 1 230 ? 6.279 17.013 5.340 1.00 68.38 230 LYS A O 1
ATOM 1933 N N . ASP A 1 231 ? 5.782 15.293 6.671 1.00 69.62 231 ASP A N 1
ATOM 1934 C CA . ASP A 1 231 ? 6.976 15.349 7.510 1.00 69.62 231 ASP A CA 1
ATOM 1935 C C . ASP A 1 231 ? 8.189 14.649 6.871 1.00 69.62 231 ASP A C 1
ATOM 1937 O O . ASP A 1 231 ? 9.333 14.913 7.267 1.00 69.62 231 ASP A O 1
ATOM 1941 N N . ILE A 1 232 ? 7.971 13.815 5.847 1.00 70.38 232 ILE A N 1
ATOM 1942 C CA . ILE A 1 232 ? 9.040 13.187 5.073 1.00 70.38 232 ILE A CA 1
ATOM 1943 C C . ILE A 1 232 ? 9.714 14.255 4.206 1.00 70.38 232 ILE A C 1
ATOM 1945 O O . ILE A 1 232 ? 9.325 14.548 3.082 1.00 70.38 232 ILE A O 1
ATOM 1949 N N . LYS A 1 233 ? 10.781 14.855 4.741 1.00 63.31 233 LYS A N 1
ATOM 1950 C CA . LYS A 1 233 ? 11.547 15.900 4.047 1.00 63.31 233 LYS A CA 1
ATOM 1951 C C . LYS A 1 233 ? 12.305 15.340 2.839 1.00 63.31 233 LYS A C 1
ATOM 1953 O O . LYS A 1 233 ? 13.397 14.782 2.990 1.00 63.31 233 LYS A O 1
ATOM 1958 N N . THR A 1 234 ? 11.786 15.580 1.638 1.00 59.31 234 THR A N 1
ATOM 1959 C CA . THR A 1 234 ? 12.452 15.259 0.362 1.00 59.31 234 THR A CA 1
ATOM 1960 C C . THR A 1 234 ? 13.154 16.455 -0.285 1.00 59.31 234 THR A C 1
ATOM 1962 O O . THR A 1 234 ? 14.078 16.255 -1.066 1.00 59.31 234 THR A O 1
ATOM 1965 N N . ASP A 1 235 ? 12.838 17.689 0.110 1.00 52.53 235 ASP A N 1
ATOM 1966 C CA . ASP A 1 235 ? 13.177 18.943 -0.595 1.00 52.53 235 ASP A CA 1
ATOM 1967 C C . ASP A 1 235 ? 14.667 19.127 -0.990 1.00 52.53 235 ASP A C 1
ATOM 1969 O O . ASP A 1 235 ? 15.027 19.445 -2.128 1.00 52.53 235 ASP A O 1
ATOM 1973 N N . ILE A 1 236 ? 15.600 18.854 -0.066 1.00 52.88 236 ILE A N 1
ATOM 1974 C CA . ILE A 1 236 ? 17.051 18.948 -0.346 1.00 52.88 236 ILE A CA 1
ATOM 1975 C C . ILE A 1 236 ? 17.539 17.738 -1.151 1.00 52.88 236 ILE A C 1
ATOM 1977 O O . ILE A 1 236 ? 18.504 17.846 -1.914 1.00 52.88 236 ILE A O 1
ATOM 1981 N N . LYS A 1 237 ? 16.889 16.583 -0.976 1.00 51.53 237 LYS A N 1
ATOM 1982 C CA . LYS A 1 237 ? 17.193 15.358 -1.713 1.00 51.53 237 LYS A CA 1
ATOM 1983 C C . LYS A 1 237 ? 16.673 15.422 -3.131 1.00 51.53 237 LYS A C 1
ATOM 1985 O O . LYS A 1 237 ? 17.387 14.949 -3.986 1.00 51.53 237 LYS A O 1
ATOM 1990 N N . GLU A 1 238 ? 15.529 16.020 -3.424 1.00 53.09 238 GLU A N 1
ATOM 1991 C CA . GLU A 1 238 ? 15.010 16.109 -4.792 1.00 53.09 238 GLU A CA 1
ATOM 1992 C C . GLU A 1 238 ? 15.887 16.993 -5.667 1.00 53.09 238 GLU A C 1
ATOM 1994 O O . GLU A 1 238 ? 16.327 16.565 -6.735 1.00 53.09 238 GLU A O 1
ATOM 1999 N N . THR A 1 239 ? 16.257 18.175 -5.165 1.00 52.56 239 THR A N 1
ATOM 2000 C CA . THR A 1 239 ? 17.197 19.059 -5.864 1.00 52.56 239 THR A CA 1
ATOM 2001 C C . THR A 1 239 ? 18.577 18.405 -5.984 1.00 52.56 239 THR A C 1
ATOM 2003 O O . THR A 1 239 ? 19.172 18.422 -7.061 1.00 52.56 239 THR A O 1
ATOM 2006 N N . ARG A 1 240 ? 19.088 17.751 -4.925 1.00 61.88 240 ARG A N 1
ATOM 2007 C CA . ARG A 1 240 ? 20.348 16.985 -5.009 1.00 61.88 240 ARG A CA 1
ATOM 2008 C C . ARG A 1 240 ? 20.252 15.793 -5.949 1.00 61.88 240 ARG A C 1
ATOM 2010 O O . ARG A 1 240 ? 21.183 15.581 -6.704 1.00 61.88 240 ARG A O 1
ATOM 2017 N N . ASN A 1 241 ? 19.158 15.048 -5.940 1.00 58.19 241 ASN A N 1
ATOM 2018 C CA . ASN A 1 241 ? 18.918 13.889 -6.792 1.00 58.19 241 ASN A CA 1
ATOM 2019 C C . ASN A 1 241 ? 18.847 14.333 -8.242 1.00 58.19 241 ASN A C 1
ATOM 2021 O O . ASN A 1 241 ? 19.439 13.692 -9.097 1.00 58.19 241 ASN A O 1
ATOM 2025 N N . MET A 1 242 ? 18.193 15.457 -8.528 1.00 60.06 242 MET A N 1
ATOM 2026 C CA . MET A 1 242 ? 18.191 16.049 -9.857 1.00 60.06 242 MET A CA 1
ATOM 2027 C C . MET A 1 242 ? 19.600 16.488 -10.270 1.00 60.06 242 MET A C 1
ATOM 2029 O O . MET A 1 242 ? 20.037 16.159 -11.368 1.00 60.06 242 MET A O 1
ATOM 2033 N N . LEU A 1 243 ? 20.359 17.136 -9.383 1.00 60.06 243 LEU A N 1
ATOM 2034 C CA . LEU A 1 243 ? 21.750 17.514 -9.651 1.00 60.06 243 LEU A CA 1
ATOM 2035 C C . LEU A 1 243 ? 22.667 16.295 -9.833 1.00 60.06 243 LEU A C 1
ATOM 2037 O O . LEU A 1 243 ? 23.506 16.304 -10.728 1.00 60.06 243 LEU A O 1
ATOM 2041 N N . TYR A 1 244 ? 22.471 15.218 -9.072 1.00 69.44 244 TYR A N 1
ATOM 2042 C CA . TYR A 1 244 ? 23.191 13.957 -9.236 1.00 69.44 244 TYR A CA 1
ATOM 2043 C C . TYR A 1 244 ? 22.790 13.243 -10.530 1.00 69.44 244 TYR A C 1
ATOM 2045 O O . TYR A 1 244 ? 23.669 12.799 -11.259 1.00 69.44 244 TYR A O 1
ATOM 2053 N N . ARG A 1 245 ? 21.499 13.200 -10.892 1.00 67.75 245 ARG A N 1
ATOM 2054 C CA . ARG A 1 245 ? 21.026 12.691 -12.196 1.00 67.75 245 ARG A CA 1
ATOM 2055 C C . ARG A 1 245 ? 21.719 13.419 -13.340 1.00 67.75 245 ARG A C 1
ATOM 2057 O O . ARG A 1 245 ? 22.237 12.786 -14.254 1.00 67.75 245 ARG A O 1
ATOM 2064 N N . LEU A 1 246 ? 21.761 14.748 -13.268 1.00 69.94 246 LEU A N 1
ATOM 2065 C CA . LEU A 1 246 ? 22.446 15.572 -14.257 1.00 69.94 246 LEU A CA 1
ATOM 2066 C C . LEU A 1 246 ? 23.964 15.325 -14.235 1.00 69.94 246 LEU A C 1
ATOM 2068 O O . LEU A 1 246 ? 24.589 15.331 -15.290 1.00 69.94 246 LEU A O 1
ATOM 2072 N N . TYR A 1 247 ? 24.562 15.091 -13.066 1.00 74.94 247 TYR A N 1
ATOM 2073 C CA . TYR A 1 247 ? 25.995 14.830 -12.917 1.00 74.94 247 TYR A CA 1
ATOM 2074 C C . TYR A 1 247 ? 26.405 13.501 -13.543 1.00 74.94 247 TYR A C 1
ATOM 2076 O O . TYR A 1 247 ? 27.316 13.472 -14.363 1.00 74.94 247 TYR A O 1
ATOM 2084 N N . HIS A 1 248 ? 25.694 12.418 -13.222 1.00 71.62 248 HIS A N 1
ATOM 2085 C CA . HIS A 1 248 ? 25.919 11.096 -13.810 1.00 71.62 248 HIS A CA 1
ATOM 2086 C C . HIS A 1 248 ? 25.656 11.092 -15.318 1.00 71.62 248 HIS A C 1
ATOM 2088 O O . HIS A 1 248 ? 26.355 10.422 -16.071 1.00 71.62 248 HIS A O 1
ATOM 2094 N N . ALA A 1 249 ? 24.710 11.912 -15.780 1.00 68.19 249 ALA A N 1
ATOM 2095 C CA . ALA A 1 249 ? 24.481 12.160 -17.198 1.00 68.19 249 ALA A CA 1
ATOM 2096 C C . ALA A 1 249 ? 25.544 13.081 -17.847 1.00 68.19 249 ALA A C 1
ATOM 2098 O O . ALA A 1 249 ? 25.395 13.477 -19.004 1.00 68.19 249 ALA A O 1
ATOM 2099 N N . ASN A 1 250 ? 26.605 13.455 -17.118 1.00 74.25 250 ASN A N 1
ATOM 2100 C CA . ASN A 1 250 ? 27.658 14.397 -17.514 1.00 74.25 250 ASN A CA 1
ATOM 2101 C C . ASN A 1 250 ? 27.150 15.790 -17.937 1.00 74.25 250 ASN A C 1
ATOM 2103 O O . ASN A 1 250 ? 27.883 16.559 -18.566 1.00 74.25 250 ASN A O 1
ATOM 2107 N N . LEU A 1 251 ? 25.917 16.149 -17.582 1.00 71.44 251 LEU A N 1
ATOM 2108 C CA . LEU A 1 251 ? 25.290 17.435 -17.886 1.00 71.44 251 LEU A CA 1
ATOM 2109 C C . LEU A 1 251 ? 25.663 18.530 -16.893 1.00 71.44 251 LEU A C 1
ATOM 2111 O O . LEU A 1 251 ? 25.538 19.703 -17.225 1.00 71.44 251 LEU A O 1
ATOM 2115 N N . VAL A 1 252 ? 26.138 18.180 -15.700 1.00 71.75 252 VAL A N 1
ATOM 2116 C CA . VAL A 1 252 ? 26.688 19.141 -14.736 1.00 71.75 252 VAL A CA 1
ATOM 2117 C C . VAL A 1 252 ? 27.992 18.619 -14.139 1.00 71.75 252 VAL A C 1
ATOM 2119 O O . VAL A 1 252 ? 28.241 17.421 -14.109 1.00 71.75 252 VAL A O 1
ATOM 2122 N N . SER A 1 253 ? 28.832 19.523 -13.656 1.00 76.25 253 SER A N 1
ATOM 2123 C CA . SER A 1 253 ? 30.012 19.254 -12.829 1.00 76.25 253 SER A CA 1
ATOM 2124 C C . SER A 1 253 ? 29.908 20.061 -11.537 1.00 76.25 253 SER A C 1
ATOM 2126 O O . SER A 1 253 ? 29.089 20.976 -11.459 1.00 76.25 253 SER A O 1
ATOM 2128 N N . PHE A 1 254 ? 30.704 19.747 -10.514 1.00 78.50 254 PHE A N 1
ATOM 2129 C CA . PHE A 1 254 ? 30.718 20.544 -9.290 1.00 78.50 254 PHE A CA 1
ATOM 2130 C C . PHE A 1 254 ? 32.130 20.822 -8.781 1.00 78.50 254 PHE A C 1
ATOM 2132 O O . PHE A 1 254 ? 33.050 20.028 -8.962 1.00 78.50 254 PHE A O 1
ATOM 2139 N N . THR A 1 255 ? 32.282 21.943 -8.079 1.00 73.38 255 THR A N 1
ATOM 2140 C CA . THR A 1 255 ? 33.465 22.257 -7.267 1.00 73.38 255 THR A CA 1
ATOM 2141 C C . THR A 1 255 ? 33.048 22.465 -5.816 1.00 73.38 255 THR A C 1
ATOM 2143 O O . THR A 1 255 ? 31.934 22.914 -5.545 1.00 73.38 255 THR A O 1
ATOM 2146 N N . ARG A 1 256 ? 33.919 22.128 -4.857 1.00 73.44 256 ARG A N 1
ATOM 2147 C CA . ARG A 1 256 ? 33.651 22.333 -3.424 1.00 73.44 256 ARG A CA 1
ATOM 2148 C C . ARG A 1 256 ? 34.570 23.399 -2.842 1.00 73.44 256 ARG A C 1
ATOM 2150 O O . ARG A 1 256 ? 35.781 23.351 -3.048 1.00 73.44 256 ARG A O 1
ATOM 2157 N N . LYS A 1 257 ? 34.015 24.323 -2.058 1.00 76.44 257 LYS A N 1
ATOM 2158 C CA . LYS A 1 257 ? 34.771 25.351 -1.327 1.00 76.44 257 LYS A CA 1
ATOM 2159 C C . LYS A 1 257 ? 34.389 25.318 0.148 1.00 76.44 257 LYS A C 1
ATOM 2161 O O . LYS A 1 257 ? 33.207 25.284 0.474 1.00 76.44 257 LYS A O 1
ATOM 2166 N N . LYS A 1 258 ? 35.377 25.315 1.043 1.00 67.62 258 LYS A N 1
ATOM 2167 C CA . LYS A 1 258 ? 35.138 25.326 2.493 1.00 67.62 258 LYS A CA 1
ATOM 2168 C C . LYS A 1 258 ? 34.753 26.736 2.945 1.00 67.62 258 LYS A C 1
ATOM 2170 O O . LYS A 1 258 ? 35.469 27.694 2.648 1.00 67.62 258 LYS A O 1
ATOM 2175 N N . ASP A 1 259 ? 33.629 26.859 3.641 1.00 68.56 259 ASP A N 1
ATOM 2176 C CA . ASP A 1 259 ? 33.179 28.111 4.239 1.00 68.56 259 ASP A CA 1
ATOM 2177 C C . ASP A 1 259 ? 34.083 28.457 5.433 1.00 68.56 259 ASP A C 1
ATOM 2179 O O . ASP A 1 259 ? 34.170 27.701 6.404 1.00 68.56 259 ASP A O 1
ATOM 2183 N N . LYS A 1 260 ? 34.781 29.598 5.354 1.00 71.44 260 LYS A N 1
ATOM 2184 C CA . LYS A 1 260 ? 35.744 30.036 6.378 1.00 71.44 260 LYS A CA 1
ATOM 2185 C C . LYS A 1 260 ? 35.085 30.495 7.687 1.00 71.44 260 LYS A C 1
ATOM 2187 O O . LYS A 1 260 ? 35.784 30.572 8.689 1.00 71.44 260 LYS A O 1
ATOM 2192 N N . LYS A 1 261 ? 33.781 30.802 7.694 1.00 63.41 261 LYS A N 1
ATOM 2193 C CA . LYS A 1 261 ? 33.030 31.214 8.894 1.00 63.41 261 LYS A CA 1
ATOM 2194 C C . LYS A 1 261 ? 32.312 30.046 9.563 1.00 63.41 261 LYS A C 1
ATOM 2196 O O . LYS A 1 261 ? 32.273 29.993 10.784 1.00 63.41 261 LYS A O 1
ATOM 2201 N N . LYS A 1 262 ? 31.716 29.143 8.778 1.00 49.66 262 LYS A N 1
ATOM 2202 C CA . LYS A 1 262 ? 30.814 28.093 9.293 1.00 49.66 262 LYS A CA 1
ATOM 2203 C C . LYS A 1 262 ? 31.369 26.665 9.196 1.00 49.66 262 LYS A C 1
ATOM 2205 O O . LYS A 1 262 ? 30.755 25.735 9.702 1.00 49.66 262 LYS A O 1
ATOM 2210 N N . GLY A 1 263 ? 32.531 26.470 8.568 1.00 52.94 263 GLY A N 1
ATOM 2211 C CA . GLY A 1 263 ? 33.284 25.208 8.588 1.00 52.94 263 GLY A CA 1
ATOM 2212 C C . GLY A 1 263 ? 32.810 24.110 7.625 1.00 52.94 263 GLY A C 1
ATOM 2213 O O . GLY A 1 263 ? 33.565 23.166 7.387 1.00 52.94 263 GLY A O 1
ATOM 2214 N N . TRP A 1 264 ? 31.623 24.231 7.022 1.00 49.41 264 TRP A N 1
ATOM 2215 C CA . TRP A 1 264 ? 31.090 23.270 6.046 1.00 49.41 264 TRP A CA 1
ATOM 2216 C C . TRP A 1 264 ? 31.538 23.539 4.599 1.00 49.41 264 TRP A C 1
ATOM 2218 O O . TRP A 1 264 ? 32.007 24.625 4.257 1.00 49.41 264 TRP A O 1
ATOM 2228 N N . TYR A 1 265 ? 31.379 22.543 3.721 1.00 60.41 265 TYR A N 1
ATOM 2229 C CA . TYR A 1 265 ? 31.664 22.659 2.285 1.00 60.41 265 TYR A CA 1
ATOM 2230 C C . TYR A 1 265 ? 30.434 23.138 1.504 1.00 60.41 265 TYR A C 1
ATOM 2232 O O . TYR A 1 265 ? 29.357 22.557 1.616 1.00 60.41 265 TYR A O 1
ATOM 2240 N N . ILE A 1 266 ? 30.620 24.162 0.671 1.00 56.88 266 ILE A N 1
ATOM 2241 C CA . ILE A 1 266 ? 29.632 24.663 -0.291 1.00 56.88 266 ILE A CA 1
ATOM 2242 C C . ILE A 1 266 ? 29.981 24.102 -1.672 1.00 56.88 266 ILE A C 1
ATOM 2244 O O . ILE A 1 266 ? 31.133 24.196 -2.107 1.00 56.88 266 ILE A O 1
ATOM 2248 N N . TYR A 1 267 ? 28.990 23.513 -2.341 1.00 64.25 267 TYR A N 1
ATOM 2249 C CA . TYR A 1 267 ? 29.114 22.917 -3.671 1.00 64.25 267 TYR A CA 1
ATOM 2250 C C . TYR A 1 267 ? 28.592 23.892 -4.730 1.00 64.25 267 TYR A C 1
ATOM 2252 O O . TYR A 1 267 ? 27.440 24.315 -4.659 1.00 64.25 267 TYR A O 1
ATOM 2260 N N . TYR A 1 268 ? 29.428 24.227 -5.709 1.00 63.19 268 TYR A N 1
ATOM 2261 C CA . TYR A 1 268 ? 29.074 25.055 -6.862 1.00 63.19 268 TYR A CA 1
ATOM 2262 C C . TYR A 1 268 ? 28.921 24.154 -8.080 1.00 63.19 268 TYR A C 1
ATOM 2264 O O . TYR A 1 268 ? 29.892 23.510 -8.476 1.00 63.19 268 TYR A O 1
ATOM 2272 N N . TRP A 1 269 ? 27.716 24.102 -8.643 1.00 72.06 269 TRP A N 1
ATOM 2273 C CA . TRP A 1 269 ? 27.379 23.277 -9.802 1.00 72.06 269 TRP A CA 1
ATOM 2274 C C . TRP A 1 269 ? 27.481 24.086 -11.099 1.00 72.06 269 TRP A C 1
ATOM 2276 O O . TRP A 1 269 ? 27.000 25.215 -11.163 1.00 72.06 269 TRP A O 1
ATOM 2286 N N . THR A 1 270 ? 28.070 23.494 -12.135 1.00 72.69 270 THR A N 1
ATOM 2287 C CA . THR A 1 270 ? 28.284 24.105 -13.453 1.00 72.69 270 THR A CA 1
ATOM 2288 C C . THR A 1 270 ? 27.685 23.216 -14.533 1.00 72.69 270 THR A C 1
ATOM 2290 O O . THR A 1 270 ? 27.993 22.028 -14.582 1.00 72.69 270 THR A O 1
ATOM 2293 N N . PHE A 1 271 ? 26.855 23.774 -15.416 1.00 67.38 271 PHE A N 1
ATOM 2294 C CA . PHE A 1 271 ? 26.225 23.024 -16.504 1.00 67.38 271 PHE A CA 1
ATOM 2295 C C . PHE A 1 271 ? 27.151 22.858 -17.721 1.00 67.38 271 PHE A C 1
ATOM 2297 O O . PHE A 1 271 ? 27.764 23.809 -18.203 1.00 67.38 271 PHE A O 1
ATOM 2304 N N . ASN A 1 272 ? 27.213 21.640 -18.256 1.00 73.81 272 ASN A N 1
ATOM 2305 C CA . ASN A 1 272 ? 28.089 21.225 -19.346 1.00 73.81 272 ASN A CA 1
ATOM 2306 C C . ASN A 1 272 ? 27.295 21.061 -20.655 1.00 73.81 272 ASN A C 1
ATOM 2308 O O . ASN A 1 272 ? 27.016 19.947 -21.101 1.00 73.81 272 ASN A O 1
ATOM 2312 N N . HIS A 1 273 ? 26.973 22.170 -21.327 1.00 65.38 273 HIS A N 1
ATOM 2313 C CA . HIS A 1 273 ? 26.151 22.164 -22.553 1.00 65.38 273 HIS A CA 1
ATOM 2314 C C . HIS A 1 273 ? 26.687 21.271 -23.690 1.00 65.38 273 HIS A C 1
ATOM 2316 O O . HIS A 1 273 ? 25.915 20.758 -24.499 1.00 65.38 273 HIS A O 1
ATOM 2322 N N . LYS A 1 274 ? 28.006 21.051 -23.750 1.00 68.88 274 LYS A N 1
ATOM 2323 C CA . LYS A 1 274 ? 28.660 20.241 -24.793 1.00 68.88 274 LYS A CA 1
ATOM 2324 C C . LYS A 1 274 ? 28.287 18.752 -24.724 1.00 68.88 274 LYS A C 1
ATOM 2326 O O . LYS A 1 274 ? 28.304 18.080 -25.751 1.00 68.88 274 LYS A O 1
ATOM 2331 N N . ASN A 1 275 ? 27.883 18.259 -23.552 1.00 67.06 275 ASN A N 1
ATOM 2332 C CA . ASN A 1 275 ? 27.625 16.837 -23.320 1.00 67.06 275 ASN A CA 1
ATOM 2333 C C . ASN A 1 275 ? 26.188 16.408 -23.646 1.00 67.06 275 ASN A C 1
ATOM 2335 O O . ASN A 1 275 ? 25.921 15.213 -23.694 1.00 67.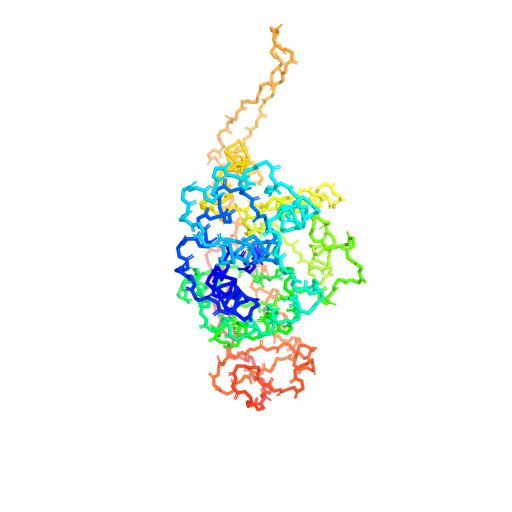06 275 ASN A O 1
ATOM 2339 N N . ILE A 1 276 ? 25.272 17.339 -23.945 1.00 70.62 276 ILE A N 1
ATOM 2340 C CA . ILE A 1 276 ? 23.868 17.012 -24.261 1.00 70.62 276 ILE A CA 1
ATOM 2341 C C . ILE A 1 276 ? 23.761 16.128 -25.511 1.00 70.62 276 ILE A C 1
ATOM 2343 O O . ILE A 1 276 ? 23.025 15.143 -25.516 1.00 70.62 276 ILE A O 1
ATOM 2347 N N . LYS A 1 277 ? 24.512 16.454 -26.574 1.00 72.38 277 LYS A N 1
ATOM 2348 C CA . LYS A 1 277 ? 24.512 15.649 -27.808 1.00 72.38 277 LYS A CA 1
ATOM 2349 C C . LYS A 1 277 ? 25.072 14.249 -27.559 1.00 72.38 277 LYS A C 1
ATOM 2351 O O . LYS A 1 277 ? 24.482 13.278 -28.012 1.00 72.38 277 LYS A O 1
ATOM 2356 N N . HIS A 1 278 ? 26.163 14.158 -26.797 1.00 74.56 278 HIS A N 1
ATOM 2357 C CA . HIS A 1 278 ? 26.763 12.885 -26.404 1.00 74.56 278 HIS A CA 1
ATOM 2358 C C . HIS A 1 278 ? 25.799 12.043 -25.559 1.00 74.56 278 HIS A C 1
ATOM 2360 O O . HIS A 1 278 ? 25.596 10.871 -25.852 1.00 74.56 278 HIS A O 1
ATOM 2366 N N . LEU A 1 279 ? 25.148 12.647 -24.559 1.00 70.00 279 LEU A N 1
ATOM 2367 C CA . LEU A 1 279 ? 24.163 11.978 -23.713 1.00 70.00 279 LEU A CA 1
ATOM 2368 C C . LEU A 1 279 ? 22.987 11.440 -24.527 1.00 70.00 279 LEU A C 1
ATOM 2370 O O . LEU A 1 279 ? 22.570 10.313 -24.303 1.00 70.00 279 LEU A O 1
ATOM 2374 N N . ASN A 1 280 ? 22.458 12.212 -25.477 1.00 73.06 280 ASN A N 1
ATOM 2375 C CA . ASN A 1 280 ? 21.370 11.736 -26.330 1.00 73.06 280 ASN A CA 1
ATOM 2376 C C . ASN A 1 280 ? 21.783 10.477 -27.110 1.00 73.06 280 ASN A C 1
ATOM 2378 O O . ASN A 1 280 ? 21.030 9.507 -27.173 1.00 73.06 280 ASN A O 1
ATOM 2382 N N . THR A 1 281 ? 23.001 10.466 -27.654 1.00 79.12 281 THR A N 1
ATOM 2383 C CA . THR A 1 281 ? 23.559 9.292 -28.331 1.00 79.12 281 THR A CA 1
ATOM 2384 C C . THR A 1 281 ? 23.741 8.113 -27.370 1.00 79.12 281 THR A C 1
ATOM 2386 O O . THR A 1 281 ? 23.344 7.001 -27.705 1.00 79.12 281 THR A O 1
ATOM 2389 N N . GLU A 1 282 ? 24.277 8.334 -26.168 1.00 76.06 282 GLU A N 1
ATOM 2390 C CA . GLU A 1 282 ? 24.442 7.288 -25.146 1.00 76.06 282 GLU A CA 1
ATOM 2391 C C . GLU A 1 282 ? 23.100 6.722 -24.658 1.00 76.06 282 GLU A C 1
ATOM 2393 O O . GLU A 1 282 ? 22.936 5.510 -24.587 1.00 76.06 282 GLU A O 1
ATOM 2398 N N . LEU A 1 283 ? 22.090 7.563 -24.420 1.00 72.69 283 LEU A N 1
ATOM 2399 C CA . LEU A 1 283 ? 20.742 7.121 -24.045 1.00 72.69 283 LEU A CA 1
ATOM 2400 C C . LEU A 1 283 ? 20.105 6.263 -25.141 1.00 72.69 283 LEU A C 1
ATOM 2402 O O . LEU A 1 283 ? 19.488 5.238 -24.847 1.00 72.69 283 LEU A O 1
ATOM 2406 N N . LYS A 1 284 ? 20.279 6.649 -26.410 1.00 79.69 284 LYS A N 1
ATOM 2407 C CA . LYS A 1 284 ? 19.835 5.841 -27.551 1.00 79.69 284 LYS A CA 1
ATOM 2408 C C . LYS A 1 284 ? 20.598 4.516 -27.635 1.00 79.69 284 LYS A C 1
ATOM 2410 O O . LYS A 1 284 ? 19.972 3.489 -27.876 1.00 79.69 284 LYS A O 1
ATOM 2415 N N . LYS A 1 285 ? 21.914 4.495 -27.392 1.00 80.75 285 LYS A N 1
ATOM 2416 C CA . LYS A 1 285 ? 22.702 3.248 -27.343 1.00 80.75 285 LYS A CA 1
ATOM 2417 C C . LYS A 1 285 ? 22.276 2.331 -26.193 1.00 80.75 285 LYS A C 1
ATOM 2419 O O . LYS A 1 285 ? 22.120 1.136 -26.417 1.00 80.75 285 LYS A O 1
ATOM 2424 N N . ASN A 1 286 ? 22.037 2.868 -24.999 1.00 74.06 286 ASN A N 1
ATOM 2425 C CA . ASN A 1 286 ? 21.557 2.083 -23.858 1.00 74.06 286 ASN A CA 1
ATOM 2426 C C . ASN A 1 286 ? 20.160 1.525 -24.128 1.00 74.06 286 ASN A C 1
ATOM 2428 O O . ASN A 1 286 ? 19.925 0.336 -23.943 1.00 74.06 286 ASN A O 1
ATOM 2432 N N . ARG A 1 287 ? 19.253 2.338 -24.685 1.00 77.56 287 ARG A N 1
ATOM 2433 C CA . ARG A 1 287 ? 17.947 1.848 -25.144 1.00 77.56 287 ARG A CA 1
ATOM 2434 C C . ARG A 1 287 ? 18.095 0.740 -26.189 1.00 77.56 287 ARG A C 1
ATOM 2436 O O . ARG A 1 287 ? 17.383 -0.255 -26.116 1.00 77.56 287 ARG A O 1
ATOM 2443 N N . LEU A 1 288 ? 19.030 0.875 -27.132 1.00 84.38 288 LEU A N 1
ATOM 2444 C CA . LEU A 1 288 ? 19.318 -0.164 -28.123 1.00 84.38 288 LEU A CA 1
ATOM 2445 C C . LEU A 1 288 ? 19.774 -1.467 -27.458 1.00 84.38 288 LEU A C 1
ATOM 2447 O O . LEU A 1 288 ? 19.297 -2.542 -27.818 1.00 84.38 288 LEU A O 1
ATOM 2451 N N . LYS A 1 289 ? 20.699 -1.368 -26.499 1.00 83.25 289 LYS A N 1
ATOM 2452 C CA . LYS A 1 289 ? 21.195 -2.504 -25.722 1.00 83.25 289 LYS A CA 1
ATOM 2453 C C . LYS A 1 289 ? 20.053 -3.196 -24.976 1.00 83.25 289 LYS A C 1
ATOM 2455 O O . LYS A 1 289 ? 19.893 -4.403 -25.128 1.00 83.25 289 LYS A O 1
ATOM 2460 N N . ASN A 1 290 ? 19.214 -2.440 -24.272 1.00 74.81 290 ASN A N 1
ATOM 2461 C CA . ASN A 1 290 ? 18.099 -2.985 -23.494 1.00 74.81 290 ASN A CA 1
ATOM 2462 C C . ASN A 1 290 ? 17.048 -3.649 -24.385 1.00 74.81 290 ASN A C 1
ATOM 2464 O O . ASN A 1 290 ? 16.580 -4.741 -24.077 1.00 74.81 290 ASN A O 1
ATOM 2468 N N . LEU A 1 291 ? 16.720 -3.051 -25.536 1.00 78.62 291 LEU A N 1
ATOM 2469 C CA . LEU A 1 291 ? 15.834 -3.685 -26.515 1.00 78.62 291 LEU A CA 1
ATOM 2470 C C . LEU A 1 291 ? 16.417 -5.014 -27.022 1.00 78.62 291 LEU A C 1
ATOM 2472 O O . LEU A 1 291 ? 15.682 -5.993 -27.147 1.00 78.62 291 LEU A O 1
ATOM 2476 N N . LYS A 1 292 ? 17.735 -5.084 -27.263 1.00 85.31 292 LYS A N 1
ATOM 2477 C CA . LYS A 1 292 ? 18.423 -6.330 -27.651 1.00 85.31 292 LYS A CA 1
ATOM 2478 C C . LYS A 1 292 ? 18.398 -7.375 -26.535 1.00 85.31 292 LYS A C 1
ATOM 2480 O O . LYS A 1 292 ? 18.161 -8.551 -26.808 1.00 85.31 292 LYS A O 1
ATOM 2485 N N . GLU A 1 293 ? 18.604 -6.970 -25.285 1.00 81.06 293 GLU A N 1
ATOM 2486 C CA . GLU A 1 293 ? 18.474 -7.858 -24.123 1.00 81.06 293 GLU A CA 1
ATOM 2487 C C . GLU A 1 293 ? 17.039 -8.357 -23.946 1.00 81.06 293 GLU A C 1
ATOM 2489 O O . GLU A 1 293 ? 16.833 -9.548 -23.708 1.00 81.06 293 GLU A O 1
ATOM 2494 N N . ARG A 1 294 ? 16.042 -7.494 -24.165 1.00 80.06 294 ARG A N 1
ATOM 2495 C CA . ARG A 1 294 ? 14.630 -7.875 -24.151 1.00 80.06 294 ARG A CA 1
ATOM 2496 C C . ARG A 1 294 ? 14.334 -8.913 -25.226 1.00 80.06 294 ARG A C 1
ATOM 2498 O O . ARG A 1 294 ? 13.783 -9.952 -24.898 1.00 80.06 294 ARG A O 1
ATOM 2505 N N . VAL A 1 295 ? 14.786 -8.719 -26.467 1.00 86.88 295 VAL A N 1
ATOM 2506 C CA . VAL A 1 295 ? 14.665 -9.741 -27.529 1.00 86.88 295 VAL A CA 1
ATOM 2507 C C . VAL A 1 295 ? 15.339 -11.057 -27.127 1.00 86.88 295 VAL A C 1
ATOM 2509 O O . VAL A 1 295 ? 14.790 -12.138 -27.345 1.00 86.88 295 VAL A O 1
ATOM 2512 N N . LYS A 1 296 ? 16.512 -10.996 -26.489 1.00 83.88 296 LYS A N 1
ATOM 2513 C CA . LYS A 1 296 ? 17.210 -12.186 -25.982 1.00 83.88 296 LYS A CA 1
ATOM 2514 C C . LYS A 1 296 ? 16.413 -12.906 -24.885 1.00 83.88 296 LYS A C 1
ATOM 2516 O O . LYS A 1 296 ? 16.427 -14.132 -24.852 1.00 83.88 296 LYS A O 1
ATOM 2521 N N . ARG A 1 297 ? 15.719 -12.178 -24.006 1.00 81.12 297 ARG A N 1
ATOM 2522 C CA . ARG A 1 297 ? 14.801 -12.758 -23.010 1.00 81.12 297 ARG A CA 1
ATOM 2523 C C . ARG A 1 297 ? 13.592 -13.388 -23.696 1.00 81.12 297 ARG A C 1
ATOM 2525 O O . ARG A 1 297 ? 13.315 -14.557 -23.473 1.00 81.12 297 ARG A O 1
ATOM 2532 N N . GLU A 1 298 ? 12.938 -12.644 -24.582 1.00 82.69 298 GLU A N 1
ATOM 2533 C CA . GLU A 1 298 ? 11.751 -13.078 -25.333 1.00 82.69 298 GLU A CA 1
ATOM 2534 C C . GLU A 1 298 ? 11.993 -14.338 -26.179 1.00 82.69 298 GLU A C 1
ATOM 2536 O O . GLU A 1 298 ? 11.073 -15.127 -26.385 1.00 82.69 298 GLU A O 1
ATOM 2541 N N . SER A 1 299 ? 13.231 -14.540 -26.646 1.00 81.88 299 SER A N 1
ATOM 2542 C CA . SER A 1 299 ? 13.644 -15.709 -27.437 1.00 81.88 299 SER A CA 1
ATOM 2543 C C . SER A 1 299 ? 14.112 -16.910 -26.611 1.00 81.88 299 SER A C 1
ATOM 2545 O O . SER A 1 299 ? 14.059 -18.032 -27.108 1.00 81.88 299 SER A O 1
ATOM 2547 N N . LYS A 1 300 ? 14.596 -16.704 -25.379 1.00 81.62 300 LYS A N 1
ATOM 2548 C CA . LYS A 1 300 ? 15.100 -17.786 -24.513 1.00 81.62 300 LYS A CA 1
ATOM 2549 C C . LYS A 1 300 ? 14.080 -18.281 -23.496 1.00 81.62 300 LYS A C 1
ATOM 2551 O O . LYS A 1 300 ? 14.123 -19.449 -23.125 1.00 81.62 300 LYS A O 1
ATOM 2556 N N . SER A 1 301 ? 13.229 -17.391 -23.001 1.00 80.69 301 SER A N 1
ATOM 2557 C CA . SER A 1 301 ? 12.270 -17.688 -21.944 1.00 80.69 301 SER A CA 1
ATOM 2558 C C . SER A 1 301 ? 10.940 -18.139 -22.537 1.00 80.69 301 SER A C 1
ATOM 2560 O O . SER A 1 301 ? 10.457 -17.575 -23.517 1.00 80.69 301 SER A O 1
ATOM 2562 N N . LEU A 1 302 ? 10.336 -19.149 -21.913 1.00 85.75 302 LEU A N 1
ATOM 2563 C CA . LEU A 1 302 ? 8.966 -19.551 -22.200 1.00 85.75 302 LEU A CA 1
ATOM 2564 C C . LEU A 1 302 ? 8.017 -18.630 -21.446 1.00 85.75 302 LEU A C 1
ATOM 2566 O O . LEU A 1 302 ? 8.168 -18.439 -20.238 1.00 85.75 302 LEU A O 1
ATOM 2570 N N . PHE A 1 303 ? 7.047 -18.084 -22.169 1.00 87.25 303 PHE A N 1
ATOM 2571 C CA . PHE A 1 303 ? 6.004 -17.254 -21.595 1.00 87.25 303 PHE A CA 1
ATOM 2572 C C . PHE A 1 303 ? 4.653 -17.919 -21.777 1.00 87.25 303 PHE A C 1
ATOM 2574 O O . PHE A 1 303 ? 4.378 -18.544 -22.802 1.00 87.25 303 PHE A O 1
ATOM 2581 N N . PHE A 1 304 ? 3.814 -17.762 -20.768 1.00 89.00 304 PHE A N 1
ATOM 2582 C CA . PHE A 1 304 ? 2.437 -18.203 -20.759 1.00 89.00 304 PHE A CA 1
ATOM 2583 C C . PHE A 1 304 ? 1.561 -16.963 -20.695 1.00 89.00 304 PHE A C 1
ATOM 2585 O O . PHE A 1 304 ? 1.772 -16.090 -19.853 1.00 89.00 304 PHE A O 1
ATOM 2592 N N . ALA A 1 305 ? 0.583 -16.876 -21.584 1.00 86.50 305 ALA A N 1
ATOM 2593 C CA . ALA A 1 305 ? -0.364 -15.780 -21.636 1.00 86.50 305 ALA A CA 1
ATOM 2594 C C . ALA A 1 305 ? -1.781 -16.293 -21.397 1.00 86.50 305 ALA A C 1
ATOM 2596 O O . ALA A 1 305 ? -2.141 -17.428 -21.709 1.00 86.50 305 ALA A O 1
ATOM 2597 N N . CYS A 1 306 ? -2.611 -15.430 -20.832 1.00 87.31 306 CYS A N 1
ATOM 2598 C CA . CYS A 1 306 ? -4.044 -15.662 -20.785 1.00 87.31 306 CYS A CA 1
ATOM 2599 C C . CYS A 1 306 ? -4.685 -15.336 -22.147 1.00 87.31 306 CYS A C 1
ATOM 2601 O O . CYS A 1 306 ? -4.356 -14.313 -22.751 1.00 87.31 306 CYS A O 1
ATOM 2603 N N . ASN A 1 307 ? -5.647 -16.148 -22.606 1.00 84.19 307 ASN A N 1
ATOM 2604 C CA . ASN A 1 307 ? -6.420 -15.886 -23.834 1.00 84.19 307 ASN A CA 1
ATOM 2605 C C . ASN A 1 307 ? -7.121 -14.523 -23.800 1.00 84.19 307 ASN A C 1
ATOM 2607 O O . ASN A 1 307 ? -7.123 -13.788 -24.788 1.00 84.19 307 ASN A O 1
ATOM 2611 N N . ASN A 1 308 ? -7.626 -14.145 -22.626 1.00 81.75 308 ASN A N 1
ATOM 2612 C CA . ASN A 1 308 ? -8.270 -12.856 -22.380 1.00 81.75 308 ASN A CA 1
ATOM 2613 C C . ASN A 1 308 ? -7.270 -11.691 -22.257 1.00 81.75 308 ASN A C 1
ATOM 2615 O O . ASN A 1 308 ? -7.658 -10.576 -21.908 1.00 81.75 308 ASN A O 1
ATOM 2619 N N . LYS A 1 309 ? -5.975 -11.930 -22.525 1.00 75.25 309 LYS A N 1
ATOM 2620 C CA . LYS A 1 309 ? -4.870 -10.961 -22.397 1.00 75.25 309 LYS A CA 1
ATOM 2621 C C . LYS A 1 309 ? -4.814 -10.290 -21.024 1.00 75.25 309 LYS A C 1
ATOM 2623 O O . LYS A 1 309 ? -4.389 -9.146 -20.892 1.00 75.25 309 LYS A O 1
ATOM 2628 N N . CYS A 1 310 ? -5.265 -11.018 -20.008 1.00 77.06 310 CYS A N 1
ATOM 2629 C CA . CYS A 1 310 ? -5.256 -10.578 -18.625 1.00 77.06 310 CYS A CA 1
ATOM 2630 C C . CYS A 1 310 ? -3.840 -10.455 -18.077 1.00 77.06 310 CYS A C 1
ATOM 2632 O O . CYS A 1 310 ? -3.504 -9.467 -17.447 1.00 77.06 310 CYS A O 1
ATOM 2634 N N . ILE A 1 311 ? -3.012 -11.468 -18.322 1.00 79.69 311 ILE A N 1
ATOM 2635 C CA . ILE A 1 311 ? -1.699 -11.594 -17.704 1.00 79.69 311 ILE A CA 1
ATOM 2636 C C . ILE A 1 311 ? -0.761 -12.388 -18.599 1.00 79.69 311 ILE A C 1
ATOM 2638 O O . ILE A 1 311 ? -1.207 -13.193 -19.428 1.00 79.69 311 ILE A O 1
ATOM 2642 N N . ARG A 1 312 ? 0.532 -12.164 -18.387 1.00 82.88 312 ARG A N 1
ATOM 2643 C CA . ARG A 1 312 ? 1.626 -12.867 -19.033 1.00 82.88 312 ARG A CA 1
ATOM 2644 C C . ARG A 1 312 ? 2.678 -13.202 -17.983 1.00 82.88 312 ARG A C 1
ATOM 2646 O O . ARG A 1 312 ? 3.154 -12.301 -17.304 1.00 82.88 312 ARG A O 1
ATOM 2653 N N . PHE A 1 313 ? 3.027 -14.473 -17.871 1.00 82.38 313 PHE A N 1
ATOM 2654 C CA . PHE A 1 313 ? 3.990 -14.984 -16.903 1.00 82.38 313 PHE A CA 1
ATOM 2655 C C . PHE A 1 313 ? 5.130 -15.705 -17.598 1.00 82.38 313 PHE A C 1
ATOM 2657 O O . PHE A 1 313 ? 4.939 -16.282 -18.669 1.00 82.38 313 PHE A O 1
ATOM 2664 N N . ASP A 1 314 ? 6.310 -15.687 -16.988 1.00 83.81 314 ASP A N 1
ATOM 2665 C CA . ASP A 1 314 ? 7.331 -16.674 -17.327 1.00 83.81 314 ASP A CA 1
ATOM 2666 C C . ASP A 1 314 ? 6.970 -18.060 -16.759 1.00 83.81 314 ASP A C 1
ATOM 2668 O O . ASP A 1 314 ? 5.947 -18.240 -16.095 1.00 83.81 314 ASP A O 1
ATOM 2672 N N . PHE A 1 315 ? 7.771 -19.073 -17.083 1.00 83.50 315 PHE A N 1
ATOM 2673 C CA . PHE A 1 315 ? 7.502 -20.451 -16.673 1.00 83.50 315 PHE A CA 1
ATOM 2674 C C . PHE A 1 315 ? 7.431 -20.632 -15.147 1.00 83.50 315 PHE A C 1
ATOM 2676 O O . PHE A 1 315 ? 6.545 -21.336 -14.659 1.00 83.50 315 PHE A O 1
ATOM 2683 N N . ASP A 1 316 ? 8.330 -19.995 -14.394 1.00 78.19 316 ASP A N 1
ATOM 2684 C CA . ASP A 1 316 ? 8.389 -20.138 -12.936 1.00 78.19 316 ASP A CA 1
ATOM 2685 C C . ASP A 1 316 ? 7.150 -19.499 -12.295 1.00 78.19 316 ASP A C 1
ATOM 2687 O O . ASP A 1 316 ? 6.466 -20.120 -11.480 1.00 78.19 316 ASP A O 1
ATOM 2691 N N . GLN A 1 317 ? 6.793 -18.291 -12.740 1.00 78.38 317 GLN A N 1
ATOM 2692 C CA . GLN A 1 317 ? 5.566 -17.617 -12.325 1.00 78.38 317 GLN A CA 1
ATOM 2693 C C . GLN A 1 317 ? 4.324 -18.435 -12.694 1.00 78.38 317 GLN A C 1
ATOM 2695 O O . GLN A 1 317 ? 3.461 -18.661 -11.851 1.00 78.38 317 GLN A O 1
ATOM 2700 N N . ALA A 1 318 ? 4.236 -18.935 -13.928 1.00 86.50 318 ALA A N 1
ATOM 2701 C CA . ALA A 1 318 ? 3.108 -19.754 -14.357 1.00 86.50 318 ALA A CA 1
ATOM 2702 C C . ALA A 1 318 ? 2.979 -21.027 -13.507 1.00 86.50 318 ALA A C 1
ATOM 2704 O O . ALA A 1 318 ? 1.865 -21.407 -13.154 1.00 86.50 318 ALA A O 1
ATOM 2705 N N . THR A 1 319 ? 4.097 -21.639 -13.109 1.00 83.88 319 THR A N 1
ATOM 2706 C CA . THR A 1 319 ? 4.115 -22.805 -12.214 1.00 83.88 319 THR A CA 1
ATOM 2707 C C . THR A 1 319 ? 3.537 -22.469 -10.838 1.00 83.88 319 THR A C 1
ATOM 2709 O O . THR A 1 319 ? 2.695 -23.221 -10.346 1.00 83.88 319 THR A O 1
ATOM 2712 N N . ASN A 1 320 ? 3.897 -21.317 -10.261 1.00 80.12 320 ASN A N 1
ATOM 2713 C CA . ASN A 1 320 ? 3.357 -20.854 -8.975 1.00 80.12 320 ASN A CA 1
ATOM 2714 C C . ASN A 1 320 ? 1.835 -20.650 -9.002 1.00 80.12 320 ASN A C 1
ATOM 2716 O O . ASN A 1 320 ? 1.170 -20.847 -7.991 1.00 80.12 320 ASN A O 1
ATOM 2720 N N . PHE A 1 321 ? 1.276 -20.299 -10.162 1.00 83.44 321 PHE A N 1
ATOM 2721 C CA . PHE A 1 321 ? -0.170 -20.164 -10.365 1.00 83.44 321 PHE A CA 1
ATOM 2722 C C . PHE A 1 321 ? -0.811 -21.401 -11.018 1.00 83.44 321 PHE A C 1
ATOM 2724 O O . PHE A 1 321 ? -1.925 -21.322 -11.542 1.00 83.44 321 PHE A O 1
ATOM 2731 N N . ASN A 1 322 ? -0.123 -22.549 -11.031 1.00 89.56 322 ASN A N 1
ATOM 2732 C CA . ASN A 1 322 ? -0.593 -23.800 -11.638 1.00 89.56 322 ASN A CA 1
ATOM 2733 C C . ASN A 1 322 ? -1.091 -23.631 -13.089 1.00 89.56 322 ASN A C 1
ATOM 2735 O O . ASN A 1 322 ? -2.072 -24.257 -13.496 1.00 89.56 322 ASN A O 1
ATOM 2739 N N . PHE A 1 323 ? -0.435 -22.761 -13.859 1.00 89.44 323 PHE A N 1
ATOM 2740 C CA . PHE A 1 323 ? -0.782 -22.376 -15.229 1.00 89.44 323 PHE A CA 1
ATOM 2741 C C . PHE A 1 323 ? -2.213 -21.848 -15.383 1.00 89.44 323 PHE A C 1
ATOM 2743 O O . PHE A 1 323 ? -2.789 -21.925 -16.466 1.00 89.44 323 PHE A O 1
ATOM 2750 N N . LYS A 1 324 ? -2.805 -21.296 -14.322 1.00 89.19 324 LYS A N 1
ATOM 2751 C CA . LYS A 1 324 ? -4.101 -20.618 -14.368 1.00 89.19 324 LYS A CA 1
ATOM 2752 C C . LYS A 1 324 ? -3.905 -19.118 -14.252 1.00 89.19 324 LYS A C 1
ATOM 2754 O O . LYS A 1 324 ? -3.128 -18.632 -13.440 1.00 89.19 324 LYS A O 1
ATOM 2759 N N . CYS A 1 325 ? -4.642 -18.373 -15.064 1.00 85.88 325 CYS A N 1
ATOM 2760 C CA . CYS A 1 325 ? -4.643 -16.928 -15.017 1.00 85.88 325 CYS A CA 1
ATOM 2761 C C . CYS A 1 325 ? -5.252 -16.473 -13.684 1.00 85.88 325 CYS A C 1
ATOM 2763 O O . 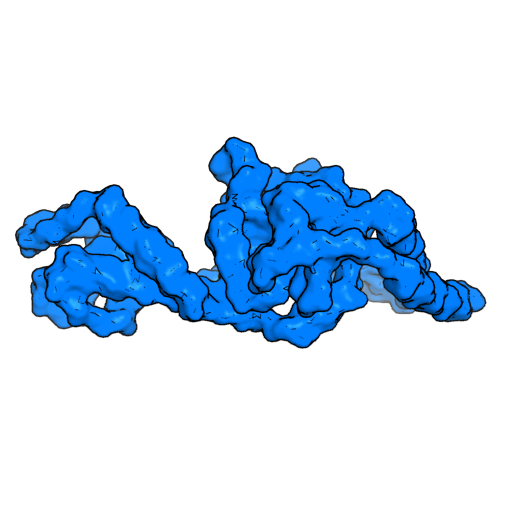CYS A 1 325 ? -6.434 -16.741 -13.459 1.00 85.88 325 CYS A O 1
ATOM 2765 N N . PRO A 1 326 ? -4.522 -15.743 -12.824 1.00 78.56 326 PRO A N 1
ATOM 2766 C CA . PRO A 1 326 ? -5.097 -15.215 -11.595 1.00 78.56 326 PRO A CA 1
ATOM 2767 C C . PRO A 1 326 ? -6.293 -14.283 -11.854 1.00 78.56 326 PRO A C 1
ATOM 2769 O O . PRO A 1 326 ? -7.264 -14.330 -11.109 1.00 78.56 326 PRO A O 1
ATOM 2772 N N . GLU A 1 327 ? -6.291 -13.475 -12.919 1.00 78.38 327 GLU A N 1
ATOM 2773 C CA . GLU A 1 327 ? -7.373 -12.496 -13.131 1.00 78.38 327 GLU A CA 1
ATOM 2774 C C . GLU A 1 327 ? -8.710 -13.113 -13.580 1.00 78.38 327 GLU A C 1
ATOM 2776 O O . GLU A 1 327 ? -9.762 -12.571 -13.255 1.00 78.38 327 GLU A O 1
ATOM 2781 N N . CYS A 1 328 ? -8.702 -14.205 -14.353 1.00 84.38 328 CYS A N 1
ATOM 2782 C CA . CYS A 1 328 ? -9.937 -14.774 -14.927 1.00 84.38 328 CYS A CA 1
ATOM 2783 C C . CYS A 1 328 ? -10.136 -16.275 -14.674 1.00 84.38 328 CYS A C 1
ATOM 2785 O O . CYS A 1 328 ? -11.172 -16.819 -15.040 1.00 84.38 328 CYS A O 1
ATOM 2787 N N . GLY A 1 329 ? -9.163 -16.958 -14.066 1.00 83.56 329 GLY A N 1
ATOM 2788 C CA . GLY A 1 329 ? -9.229 -18.385 -13.741 1.00 83.56 329 GLY A CA 1
ATOM 2789 C C . GLY A 1 329 ? -9.004 -19.344 -14.916 1.00 83.56 329 GLY A C 1
ATOM 2790 O O . GLY A 1 329 ? -8.881 -20.549 -14.691 1.00 83.56 329 GLY A O 1
ATOM 2791 N N . GLU A 1 330 ? -8.922 -18.846 -16.153 1.00 89.25 330 GLU A N 1
ATOM 2792 C CA . GLU A 1 330 ? -8.671 -19.677 -17.334 1.00 89.25 330 GLU A CA 1
ATOM 2793 C C . GLU A 1 330 ? -7.259 -20.267 -17.350 1.00 89.25 330 GLU A C 1
ATOM 2795 O O . GLU A 1 330 ? -6.308 -19.663 -16.853 1.00 89.25 330 GLU A O 1
ATOM 2800 N N . LEU A 1 331 ? -7.108 -21.433 -17.983 1.00 91.44 331 LEU A N 1
ATOM 2801 C CA . LEU A 1 331 ? -5.793 -22.004 -18.259 1.00 91.44 331 LEU A CA 1
ATOM 2802 C C . LEU A 1 331 ? -5.007 -21.084 -19.196 1.00 91.44 331 LEU A C 1
ATOM 2804 O O . LEU A 1 331 ? -5.488 -20.653 -20.245 1.00 91.44 331 LEU A O 1
ATOM 2808 N N . MET A 1 332 ? -3.777 -20.796 -18.800 1.00 91.94 332 MET A N 1
ATOM 2809 C CA . MET A 1 332 ? -2.829 -20.043 -19.598 1.00 91.94 332 MET A CA 1
ATOM 2810 C C . MET A 1 332 ? -2.270 -20.945 -20.694 1.00 91.94 332 MET A C 1
ATOM 2812 O O . MET A 1 332 ? -2.027 -22.134 -20.485 1.00 91.94 332 MET A O 1
ATOM 2816 N N . HIS A 1 333 ? -2.049 -20.370 -21.868 1.00 89.75 333 HIS A N 1
ATOM 2817 C CA . HIS A 1 333 ? -1.416 -21.054 -22.986 1.00 89.75 333 HIS A CA 1
ATOM 2818 C C . HIS A 1 333 ? -0.002 -20.523 -23.162 1.00 89.75 333 HIS A C 1
ATOM 2820 O O . HIS A 1 333 ? 0.285 -19.371 -22.842 1.00 89.75 333 HIS A O 1
ATOM 2826 N N . GLN A 1 334 ? 0.883 -21.356 -23.695 1.00 90.81 334 GLN A N 1
ATOM 2827 C CA . GLN A 1 334 ? 2.198 -20.892 -24.102 1.00 90.81 334 GLN A CA 1
ATOM 2828 C C . GLN A 1 334 ? 2.042 -19.854 -25.223 1.00 90.81 334 GLN A C 1
ATOM 2830 O O . GLN A 1 334 ? 1.440 -20.137 -26.260 1.00 90.81 334 GLN A O 1
ATOM 2835 N N . GLU A 1 335 ? 2.577 -18.657 -25.012 1.00 85.88 335 GLU A N 1
ATOM 2836 C CA . GLU A 1 335 ? 2.525 -17.577 -25.990 1.00 85.88 335 GLU A CA 1
ATOM 2837 C C . GLU A 1 335 ? 3.619 -17.755 -27.053 1.00 85.88 335 GLU A C 1
ATOM 2839 O O . GLU A 1 335 ? 4.784 -18.013 -26.737 1.00 85.88 335 GLU A O 1
ATOM 2844 N N . ASP A 1 336 ? 3.257 -17.586 -28.330 1.00 83.81 336 ASP A N 1
ATOM 2845 C CA . ASP A 1 336 ? 4.241 -17.460 -29.408 1.00 83.81 336 ASP A CA 1
ATOM 2846 C C . ASP A 1 336 ? 4.719 -16.003 -29.509 1.00 83.81 336 ASP A C 1
ATOM 2848 O O . ASP A 1 336 ? 4.065 -15.130 -30.093 1.00 83.81 336 ASP A O 1
ATOM 2852 N N . ASN A 1 337 ? 5.905 -15.749 -28.961 1.00 84.06 337 ASN A N 1
ATOM 2853 C CA . ASN A 1 337 ? 6.496 -14.415 -28.888 1.00 84.06 337 ASN A CA 1
ATOM 2854 C C . ASN A 1 337 ? 7.015 -13.881 -30.230 1.00 84.06 337 ASN A C 1
ATOM 2856 O O . ASN A 1 337 ? 7.500 -12.749 -30.266 1.00 84.06 337 ASN A O 1
ATOM 2860 N N . LYS A 1 338 ? 6.920 -14.626 -31.345 1.00 85.69 338 LYS A N 1
ATOM 2861 C CA . LYS A 1 338 ? 7.447 -14.188 -32.655 1.00 85.69 338 LYS A CA 1
ATOM 2862 C C . LYS A 1 338 ? 7.002 -12.783 -33.044 1.00 85.69 338 LYS A C 1
ATOM 2864 O O . LYS A 1 338 ? 7.830 -11.964 -33.425 1.00 85.69 338 LYS A O 1
ATOM 2869 N N . LYS A 1 339 ? 5.714 -12.458 -32.880 1.00 82.06 339 LYS A N 1
ATOM 2870 C CA . LYS A 1 339 ? 5.184 -11.123 -33.223 1.00 82.06 339 LYS A CA 1
ATOM 2871 C C . LYS A 1 339 ? 5.754 -10.011 -32.335 1.00 82.06 339 LYS A C 1
ATOM 2873 O O . LYS A 1 339 ? 5.949 -8.890 -32.804 1.00 82.06 339 LYS A O 1
ATOM 2878 N N . ILE A 1 340 ? 6.003 -10.304 -31.058 1.00 82.06 340 ILE A N 1
ATOM 2879 C CA . ILE A 1 340 ? 6.613 -9.360 -30.111 1.00 82.06 340 ILE A CA 1
ATOM 2880 C C . ILE A 1 340 ? 8.074 -9.135 -30.502 1.00 82.06 340 ILE A C 1
ATOM 2882 O O . ILE A 1 340 ? 8.499 -7.987 -30.622 1.00 82.06 340 ILE A O 1
ATOM 2886 N N . ILE A 1 341 ? 8.805 -10.217 -30.782 1.00 87.50 341 ILE A N 1
ATOM 2887 C CA . ILE A 1 341 ? 10.193 -10.179 -31.251 1.00 87.50 341 ILE A CA 1
ATOM 2888 C C . ILE A 1 341 ? 10.295 -9.358 -32.541 1.00 87.50 341 ILE A C 1
ATOM 2890 O O . ILE A 1 341 ? 11.072 -8.413 -32.582 1.00 87.50 341 ILE A O 1
ATOM 2894 N N . GLU A 1 342 ? 9.447 -9.606 -33.543 1.00 88.38 342 GLU A N 1
ATOM 2895 C CA . GLU A 1 342 ? 9.425 -8.830 -34.793 1.00 88.38 342 GLU A CA 1
ATOM 2896 C C . GLU A 1 342 ? 9.189 -7.330 -34.561 1.00 88.38 342 GLU A C 1
ATOM 2898 O O . GLU A 1 342 ? 9.786 -6.480 -35.230 1.00 88.38 342 GLU A O 1
ATOM 2903 N N . LYS A 1 343 ? 8.303 -6.975 -33.621 1.00 86.88 343 LYS A N 1
ATOM 2904 C CA . LYS A 1 343 ? 8.036 -5.574 -33.274 1.00 86.88 343 LYS A CA 1
ATOM 2905 C C . LYS A 1 343 ? 9.249 -4.931 -32.602 1.00 86.88 343 LYS A C 1
ATOM 2907 O O . LYS A 1 343 ? 9.626 -3.823 -32.984 1.00 86.88 343 LYS A O 1
ATOM 2912 N N . LEU A 1 344 ? 9.865 -5.625 -31.646 1.00 85.50 344 LEU A N 1
ATOM 2913 C CA . LEU A 1 344 ? 11.082 -5.170 -30.974 1.00 85.50 344 LEU A CA 1
ATOM 2914 C C . LEU A 1 344 ? 12.239 -5.027 -31.971 1.00 85.50 344 LEU A C 1
ATOM 2916 O O . LEU A 1 344 ? 12.933 -4.018 -31.957 1.00 85.50 344 LEU A O 1
ATOM 2920 N N . GLU A 1 345 ? 12.403 -5.970 -32.898 1.00 89.38 345 GLU A N 1
ATOM 2921 C CA . GLU A 1 345 ? 13.406 -5.907 -33.965 1.00 89.38 345 GLU A CA 1
ATOM 2922 C C . GLU A 1 345 ? 13.182 -4.729 -34.921 1.00 89.38 345 GLU A C 1
ATOM 2924 O O . GLU A 1 345 ? 14.145 -4.096 -35.358 1.00 89.38 345 GLU A O 1
ATOM 2929 N N . LYS A 1 346 ? 11.926 -4.392 -35.243 1.00 89.88 346 LYS A N 1
ATOM 2930 C CA . LYS A 1 346 ? 11.608 -3.181 -36.017 1.00 89.88 346 LYS A CA 1
ATOM 2931 C C . LYS A 1 346 ? 11.999 -1.911 -35.263 1.00 89.88 346 LYS A C 1
ATOM 2933 O O . LYS A 1 346 ? 12.572 -1.009 -35.872 1.00 89.88 346 LYS A O 1
ATOM 2938 N N . GLU A 1 347 ? 11.719 -1.842 -33.963 1.00 87.31 347 GLU A N 1
ATOM 2939 C CA . GLU A 1 347 ? 12.098 -0.701 -33.122 1.00 87.31 347 GLU A CA 1
ATOM 2940 C C . GLU A 1 347 ? 13.625 -0.579 -32.993 1.00 87.31 347 GLU A C 1
ATOM 2942 O O . GLU A 1 347 ? 14.166 0.512 -33.161 1.00 87.31 347 GLU A O 1
ATOM 2947 N N . ILE A 1 348 ? 14.328 -1.703 -32.822 1.00 90.31 348 ILE A N 1
ATOM 2948 C CA . ILE A 1 348 ? 15.795 -1.793 -32.862 1.00 90.31 348 ILE A CA 1
ATOM 2949 C C . ILE A 1 348 ? 16.325 -1.238 -34.188 1.00 90.31 348 ILE A C 1
ATOM 2951 O O . ILE A 1 348 ? 17.184 -0.362 -34.169 1.00 90.31 348 ILE A O 1
ATOM 2955 N N . LYS A 1 349 ? 15.786 -1.675 -35.335 1.00 90.69 349 LYS A N 1
ATOM 2956 C CA . LYS A 1 349 ? 16.210 -1.189 -36.663 1.00 90.69 349 LYS A CA 1
ATOM 2957 C C . LYS A 1 349 ? 15.995 0.315 -36.836 1.00 90.69 349 LYS A C 1
ATOM 2959 O O . LYS A 1 349 ? 16.843 0.989 -37.419 1.00 90.69 349 LYS A O 1
ATOM 2964 N N . ALA A 1 350 ? 14.872 0.847 -36.352 1.00 88.69 350 ALA A N 1
ATOM 2965 C CA . ALA A 1 350 ? 14.602 2.282 -36.392 1.00 88.69 350 ALA A CA 1
ATOM 2966 C C . ALA A 1 350 ? 15.617 3.060 -35.539 1.00 88.69 350 ALA A C 1
ATOM 2968 O O . ALA A 1 350 ? 16.215 4.023 -36.017 1.00 88.69 350 ALA A O 1
ATOM 2969 N N . LEU A 1 351 ? 15.880 2.589 -34.318 1.00 86.12 351 LEU A N 1
ATOM 2970 C CA . LEU A 1 351 ? 16.828 3.208 -33.396 1.00 86.12 351 LEU A CA 1
ATOM 2971 C C . LEU A 1 351 ? 18.281 3.124 -33.906 1.00 86.12 351 LEU A C 1
ATOM 2973 O O . LEU A 1 351 ? 19.035 4.083 -33.774 1.00 86.12 351 LEU A O 1
ATOM 2977 N N . GLU A 1 352 ? 18.668 2.013 -34.544 1.00 89.00 352 GLU A N 1
ATOM 2978 C CA . GLU A 1 352 ? 19.972 1.851 -35.209 1.00 89.00 352 GLU A CA 1
ATOM 2979 C C . GLU A 1 352 ? 20.144 2.818 -36.382 1.00 89.00 352 GLU A C 1
ATOM 2981 O O . GLU A 1 352 ? 21.244 3.324 -36.602 1.00 89.00 352 GLU A O 1
ATOM 2986 N N . LYS A 1 353 ? 19.065 3.107 -37.121 1.00 88.25 353 LYS A N 1
ATOM 2987 C CA . LYS A 1 353 ? 19.080 4.088 -38.212 1.00 88.25 353 LYS A CA 1
ATOM 2988 C C . LYS A 1 353 ? 19.254 5.517 -37.699 1.00 88.25 353 LYS A C 1
ATOM 2990 O O .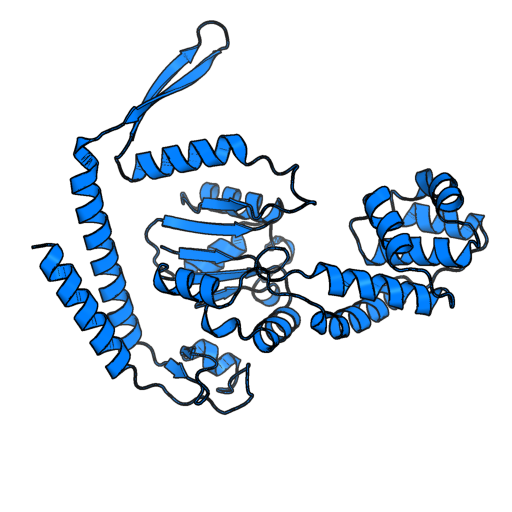 LYS A 1 353 ? 19.903 6.303 -38.369 1.00 88.25 353 LYS A O 1
ATOM 2995 N N . GLU A 1 354 ? 18.699 5.845 -36.534 1.00 83.25 354 GLU A N 1
ATOM 2996 C CA . GLU A 1 354 ? 18.880 7.155 -35.890 1.00 83.25 354 GLU A CA 1
ATOM 2997 C C . GLU A 1 354 ? 20.249 7.344 -35.214 1.00 83.25 354 GLU A C 1
ATOM 2999 O O . GLU A 1 354 ? 20.590 8.465 -34.831 1.00 83.25 354 GLU A O 1
ATOM 3004 N N . LEU A 1 355 ? 20.981 6.250 -34.983 1.00 81.62 355 LEU A N 1
ATOM 3005 C CA . LEU A 1 355 ? 22.316 6.234 -34.376 1.00 81.62 355 LEU A CA 1
ATOM 3006 C C . LEU A 1 355 ? 23.455 6.240 -35.411 1.00 81.62 355 LEU A C 1
ATOM 3008 O O . LEU A 1 355 ? 24.604 6.460 -35.022 1.00 81.62 355 LEU A O 1
ATOM 3012 N N . LYS A 1 356 ? 23.144 5.976 -36.687 1.00 68.44 356 LYS A N 1
ATOM 3013 C CA . LYS A 1 356 ? 24.023 6.217 -37.841 1.00 68.44 356 LYS A CA 1
ATOM 3014 C C . LYS A 1 356 ? 23.940 7.677 -38.260 1.00 68.44 356 LYS A C 1
ATOM 3016 O O . LYS A 1 356 ? 25.004 8.207 -38.641 1.00 68.44 356 LYS A O 1
#

Sequence (356 aa):
MVVIFDVDGVLIDVSKSYHYSIGDTVKKFSGVEKPLEELLDIKFSFNINNDWDASIAGIIYAKSNLNLENFKKLFKEFSNSLDKMYIFAEKNEIELPVYEELVDFFESRYRIHRLKEEMIFPHDVLERISKKADILGVITGRPFEDLDFSFKHFKLYRYFDYIITEDDIPEPELRKPSSYPLELFFKKLSYEEPAFYIGDTNADLKMVESFNRKNEKNVQFVLMENQHNKDIKTDIKETRNMLYRLYHANLVSFTRKKDKKKGWYIYYWTFNHKNIKHLNTELKKNRLKNLKERVKRESKSLFFACNNKCIRFDFDQATNFNFKCPECGELMHQEDNKKIIEKLEKEIKALEKELK

Radius of gyration: 25.34 Å; chains: 1; bounding box: 59×55×74 Å